Protein 9KX0 (pdb70)

InterPro domains:
  IPR010860 CAMP factor [PF07373] (40-259)

Foldseek 3Di:
DPDQDLVNLLVLLVVLLVVLCVQLLNPDPPVCQLLAQCSVVSVLLNVLSVLLNVQSVCVVVPHDRLADRVCSNLLSVLSVLLSVLSVCCLPQVQFAPPVLSVQLSVLSVVLSCLSNVRPNDNVNSVVSSCSNVVSSVVSSPGDGHDQAAFQDSNLLNHLVSLLSVLVVLLVVACPPPLVVLNVQLVVLSVVSVVLSPDRRNGSNNSVVSSVSNVVSNVVSVVVD

Nearest PDB structures (foldseek):
  5h6i-assembly2_B  TM=8.498E-01  e=9.112E-13  Streptococcus agalactiae
  6jlc-assembly1_A  TM=7.772E-01  e=1.945E-13  Mobiluncus curtisii ATCC 43063
  5y2g-assembly1_A  TM=7.689E-01  e=6.814E-11  Escherichia coli K-12
  5h6i-assembly3_C  TM=8.024E-01  e=1.851E-10  Streptococcus agalactiae
  7uwa-assembly1_i  TM=2.417E-01  e=5.506E+00  Citrus x limon

Radius of gyration: 19.83 Å; Cα contacts (8 Å, |Δi|>4): 289; chains: 1; bounding box: 54×38×39 Å

Organism: Cutibacterium acnes (NCBI:txid1747)

B-factor: mean 72.42, std 22.01, range [41.16, 162.94]

Secondary structure (DSSP, 8-state):
--S--HHHHHHHHHHHHHHHHHSGGGGS-TTTGGGSTTHHHHHHHHHHHHHHHHHHHHHHTTS--SS-GGGHHHHHHHHHHHHHHHHHHHHH-TTB-HHHHHHHHHHHHHHHHHHH-TT--HHHHHHHHHHHHHHHHHHTTSPBPPTTSBP-HHHHHHHHHHHHHHHHHIIIIITTT-HHHHHHHHHHHHHHHHHHH-TT-BHHHHHHHHHHHHHHHHHHHHT-

Structure (mmCIF, N/CA/C/O backbone):
data_9KX0
#
_entry.id   9KX0
#
_cell.length_a   88.325
_cell.length_b   88.325
_cell.length_c   98.557
_cell.angle_alpha   90.00
_cell.angle_beta   90.00
_cell.angle_gamma   90.00
#
_symmetry.space_group_name_H-M   'P 41 2 2'
#
loop_
_entity.id
_entity.type
_entity.pdbx_description
1 polymer 'cAMP factor'
2 water water
#
loop_
_atom_site.group_PDB
_atom_site.id
_atom_site.type_symbol
_atom_site.label_atom_id
_atom_site.label_alt_id
_atom_site.label_comp_id
_atom_site.label_asym_id
_atom_site.label_entity_id
_atom_site.label_seq_id
_atom_site.pdbx_PDB_ins_code
_atom_site.Cartn_x
_atom_site.Cartn_y
_atom_site.Cartn_z
_atom_site.occupancy
_atom_site.B_iso_or_equiv
_atom_site.auth_seq_id
_atom_site.auth_comp_id
_atom_site.auth_asym_id
_atom_site.auth_atom_id
_atom_site.pdbx_PDB_model_num
ATOM 1 N N . HIS A 1 9 ? -48.193 2.857 -0.448 1.00 104.29 39 HIS A N 1
ATOM 2 C CA . HIS A 1 9 ? -48.739 3.827 0.548 1.00 106.52 39 HIS A CA 1
ATOM 3 C C . HIS A 1 9 ? -49.208 5.078 -0.196 1.00 93.79 39 HIS A C 1
ATOM 4 O O . HIS A 1 9 ? -48.994 5.202 -1.400 1.00 85.69 39 HIS A O 1
ATOM 11 N N . ALA A 1 10 ? -49.845 6.003 0.529 1.00 80.00 40 ALA A N 1
ATOM 12 C CA . ALA A 1 10 ? -50.252 7.278 -0.045 1.00 84.20 40 ALA A CA 1
ATOM 13 C C . ALA A 1 10 ? -49.532 8.411 0.683 1.00 74.72 40 ALA A C 1
ATOM 14 O O . ALA A 1 10 ? -48.610 9.018 0.152 1.00 87.45 40 ALA A O 1
ATOM 16 N N . GLN A 1 11 ? -49.946 8.666 1.921 1.00 73.97 41 GLN A N 1
ATOM 17 C CA . GLN A 1 11 ? -49.310 9.675 2.749 1.00 84.74 41 GLN A CA 1
ATOM 18 C C . GLN A 1 11 ? -47.854 9.256 3.011 1.00 82.57 41 GLN A C 1
ATOM 19 O O . GLN A 1 11 ? -47.546 8.058 2.985 1.00 70.05 41 GLN A O 1
ATOM 25 N N . VAL A 1 12 ? -46.971 10.253 3.230 1.00 79.43 42 VAL A N 1
ATOM 26 C CA . VAL A 1 12 ? -45.623 10.034 3.746 1.00 76.75 42 VAL A CA 1
ATOM 27 C C . VAL A 1 12 ? -45.721 9.708 5.244 1.00 72.18 42 VAL A C 1
ATOM 28 O O . VAL A 1 12 ? -46.183 10.541 6.025 1.00 76.74 42 VAL A O 1
ATOM 32 N N . ASP A 1 13 ? -45.334 8.473 5.621 1.00 73.88 43 ASP A N 1
ATOM 33 C CA . ASP A 1 13 ? -45.232 8.040 7.017 1.00 76.92 43 ASP A CA 1
ATOM 34 C C . ASP A 1 13 ? -43.809 8.272 7.544 1.00 70.79 43 ASP A C 1
ATOM 35 O O . ASP A 1 13 ? -42.917 8.726 6.816 1.00 61.00 43 ASP A O 1
ATOM 40 N N . ALA A 1 14 ? -43.624 7.977 8.834 1.00 69.72 44 ALA A N 1
ATOM 41 C CA . ALA A 1 14 ? -42.388 8.277 9.535 1.00 70.02 44 ALA A CA 1
ATOM 42 C C . ALA A 1 14 ? -41.223 7.555 8.866 1.00 62.37 44 ALA A C 1
ATOM 43 O O . ALA A 1 14 ? -40.188 8.161 8.635 1.00 64.63 44 ALA A O 1
ATOM 45 N N . GLU A 1 15 ? -41.434 6.287 8.509 1.00 60.43 45 GLU A N 1
ATOM 46 C CA . GLU A 1 15 ? -40.392 5.449 7.945 1.00 59.14 45 GLU A CA 1
ATOM 47 C C . GLU A 1 15 ? -39.966 5.993 6.587 1.00 68.83 45 GLU A C 1
ATOM 48 O O . GLU A 1 15 ? -38.782 5.922 6.242 1.00 78.04 45 GLU A O 1
ATOM 54 N N . GLN A 1 16 ? -40.919 6.561 5.831 1.00 69.00 46 GLN A N 1
ATOM 55 C CA . GLN A 1 16 ? -40.582 7.139 4.537 1.00 70.71 46 GLN A CA 1
ATOM 56 C C . GLN A 1 16 ? -39.809 8.445 4.758 1.00 58.60 46 GLN A C 1
ATOM 57 O O . GLN A 1 16 ? -38.855 8.746 4.058 1.00 64.61 46 GLN A O 1
ATOM 63 N N . ALA A 1 17 ? -40.256 9.243 5.720 1.00 55.41 47 ALA A N 1
ATOM 64 C CA . ALA A 1 17 ? -39.581 10.480 6.060 1.00 68.11 47 ALA A CA 1
ATOM 65 C C . ALA A 1 17 ? -38.131 10.184 6.447 1.00 71.70 47 ALA A C 1
ATOM 66 O O . ALA A 1 17 ? -37.200 10.772 5.874 1.00 65.35 47 ALA A O 1
ATOM 68 N N . LEU A 1 18 ? -37.975 9.236 7.383 1.00 56.98 48 LEU A N 1
ATOM 69 C CA . LEU A 1 18 ? -36.675 8.771 7.822 1.00 62.71 48 LEU A CA 1
ATOM 70 C C . LEU A 1 18 ? -35.820 8.423 6.620 1.00 64.58 48 LEU A C 1
ATOM 71 O O . LEU A 1 18 ? -34.652 8.830 6.532 1.00 66.51 48 LEU A O 1
ATOM 76 N N . ALA A 1 19 ? -36.424 7.689 5.684 1.00 53.31 49 ALA A N 1
ATOM 77 C CA . ALA A 1 19 ? -35.636 7.149 4.599 1.00 53.76 49 ALA A CA 1
ATOM 78 C C . ALA A 1 19 ? -35.192 8.300 3.715 1.00 49.11 49 ALA A C 1
ATOM 79 O O . ALA A 1 19 ? -34.190 8.206 2.993 1.00 54.54 49 ALA A O 1
ATOM 81 N N . GLN A 1 20 ? -35.982 9.372 3.734 1.00 51.76 50 GLN A N 1
ATOM 82 C CA . GLN A 1 20 ? -35.693 10.523 2.887 1.00 57.70 50 GLN A CA 1
ATOM 83 C C . GLN A 1 20 ? -34.537 11.275 3.545 1.00 54.39 50 GLN A C 1
ATOM 84 O O . GLN A 1 20 ? -33.580 11.691 2.893 1.00 50.94 50 GLN A O 1
ATOM 90 N N . VAL A 1 21 ? -34.657 11.452 4.863 1.00 48.58 51 VAL A N 1
ATOM 91 C CA . VAL A 1 21 ? -33.593 12.049 5.632 1.00 52.93 51 VAL A CA 1
ATOM 92 C C . VAL A 1 21 ? -32.290 11.259 5.435 1.00 52.21 51 VAL A C 1
ATOM 93 O O . VAL A 1 21 ? -31.246 11.842 5.146 1.00 51.38 51 VAL A O 1
ATOM 97 N N . ASN A 1 22 ? -32.326 9.930 5.562 1.00 53.16 52 ASN A N 1
ATOM 98 C CA . ASN A 1 22 ? -31.091 9.165 5.421 1.00 50.55 52 ASN A CA 1
ATOM 99 C C . ASN A 1 22 ? -30.539 9.274 4.005 1.00 48.35 52 ASN A C 1
ATOM 100 O O . ASN A 1 22 ? -29.328 9.346 3.807 1.00 54.35 52 ASN A O 1
ATOM 105 N N . ALA A 1 23 ? -31.412 9.371 2.996 1.00 55.04 53 ALA A N 1
ATOM 106 C CA . ALA A 1 23 ? -30.908 9.526 1.638 1.00 52.20 53 ALA A CA 1
ATOM 107 C C . ALA A 1 23 ? -30.210 10.882 1.489 1.00 48.09 53 ALA A C 1
ATOM 108 O O . ALA A 1 23 ? -29.202 10.996 0.791 1.00 54.11 53 ALA A O 1
ATOM 110 N N . ARG A 1 24 ? -30.714 11.915 2.179 1.00 49.67 54 ARG A N 1
ATOM 111 C CA . ARG A 1 24 ? -30.073 13.224 2.117 1.00 53.02 54 ARG A CA 1
ATOM 112 C C . ARG A 1 24 ? -28.720 13.173 2.825 1.00 47.72 54 ARG A C 1
ATOM 113 O O . ARG A 1 24 ? -27.758 13.764 2.355 1.00 45.05 54 ARG A O 1
ATOM 121 N N . ILE A 1 25 ? -28.649 12.416 3.924 1.00 48.46 55 ILE A N 1
ATOM 122 C CA . ILE A 1 25 ? -27.428 12.340 4.703 1.00 53.52 55 ILE A CA 1
ATOM 123 C C . ILE A 1 25 ? -26.350 11.693 3.845 1.00 52.60 55 ILE A C 1
ATOM 124 O O . ILE A 1 25 ? -25.251 12.225 3.752 1.00 54.47 55 ILE A O 1
ATOM 129 N N . ALA A 1 26 ? -26.695 10.592 3.172 1.00 53.41 56 ALA A N 1
ATOM 130 C CA . ALA A 1 26 ? -25.766 9.929 2.252 1.00 58.14 56 ALA A CA 1
ATOM 131 C C . ALA A 1 26 ? -25.389 10.823 1.082 1.00 54.87 56 ALA A C 1
ATOM 132 O O . ALA A 1 26 ? -24.234 10.820 0.676 1.00 72.04 56 ALA A O 1
ATOM 134 N N . GLU A 1 27 ? -26.345 11.581 0.522 1.00 59.72 57 GLU A N 1
ATOM 135 C CA . GLU A 1 27 ? -25.984 12.517 -0.538 1.00 64.53 57 GLU A CA 1
ATOM 136 C C . GLU A 1 27 ? -24.995 13.550 0.013 1.00 57.22 57 GLU A C 1
ATOM 137 O O . GLU A 1 27 ? -24.035 13.871 -0.657 1.00 58.09 57 GLU A O 1
ATOM 143 N N . LEU A 1 28 ? -25.242 14.111 1.210 1.00 51.79 58 LEU A N 1
ATOM 144 C CA . LEU A 1 28 ? -24.390 15.175 1.725 1.00 53.40 58 LEU A CA 1
ATOM 145 C C . LEU A 1 28 ? -22.982 14.624 1.977 1.00 50.42 58 LEU A C 1
ATOM 146 O O . LEU A 1 28 ? -21.993 15.264 1.617 1.00 49.49 58 LEU A O 1
ATOM 151 N N . HIS A 1 29 ? -22.895 13.405 2.514 1.00 49.65 59 HIS A N 1
ATOM 152 C CA . HIS A 1 29 ? -21.606 12.782 2.796 1.00 51.99 59 HIS A CA 1
ATOM 153 C C . HIS A 1 29 ? -20.731 12.629 1.552 1.00 52.37 59 HIS A C 1
ATOM 154 O O . HIS A 1 29 ? -19.517 12.595 1.676 1.00 69.14 59 HIS A O 1
ATOM 161 N N . LYS A 1 30 ? -21.323 12.514 0.365 1.00 59.80 60 LYS A N 1
ATOM 162 C CA . LYS A 1 30 ? -20.534 12.309 -0.840 1.00 61.34 60 LYS A CA 1
ATOM 163 C C . LYS A 1 30 ? -19.909 13.628 -1.273 1.00 61.45 60 LYS A C 1
ATOM 164 O O . LYS A 1 30 ? -18.925 13.648 -2.006 1.00 61.22 60 LYS A O 1
ATOM 170 N N . MET A 1 31 ? -20.476 14.749 -0.818 1.00 61.19 61 MET A N 1
ATOM 171 C CA . MET A 1 31 ? -19.927 16.035 -1.207 1.00 51.67 61 MET A CA 1
ATOM 172 C C . MET A 1 31 ? -18.557 16.204 -0.556 1.00 55.78 61 MET A C 1
ATOM 173 O O . MET A 1 31 ? -18.369 15.874 0.625 1.00 56.81 61 MET A O 1
ATOM 178 N N . PRO A 1 32 ? -17.568 16.723 -1.312 1.00 59.22 62 PRO A N 1
ATOM 179 C CA . PRO A 1 32 ? -16.245 16.987 -0.748 1.00 48.36 62 PRO A CA 1
ATOM 180 C C . PRO A 1 32 ? -16.353 17.896 0.481 1.00 53.76 62 PRO A C 1
ATOM 181 O O . PRO A 1 32 ? -15.764 17.626 1.533 1.00 55.38 62 PRO A O 1
ATOM 185 N N . GLN A 1 33 ? -17.179 18.945 0.381 1.00 54.78 63 GLN A N 1
ATOM 186 C CA . GLN A 1 33 ? -17.317 19.906 1.472 1.00 51.60 63 GLN A CA 1
ATOM 187 C C . GLN A 1 33 ? -17.683 19.208 2.773 1.00 47.75 63 GLN A C 1
ATOM 188 O O . GLN A 1 33 ? -17.316 19.674 3.838 1.00 56.93 63 GLN A O 1
ATOM 194 N N . ALA A 1 34 ? -18.382 18.082 2.696 1.00 50.18 64 ALA A N 1
ATOM 195 C CA . ALA A 1 34 ? -18.783 17.386 3.908 1.00 51.43 64 ALA A CA 1
ATOM 196 C C . ALA A 1 34 ? -17.617 16.663 4.560 1.00 52.00 64 ALA A C 1
ATOM 197 O O . ALA A 1 34 ? -17.750 16.204 5.684 1.00 53.62 64 ALA A O 1
ATOM 199 N N . GLN A 1 35 ? -16.495 16.503 3.856 1.00 61.72 65 GLN A N 1
ATOM 200 C CA . GLN A 1 35 ? -15.440 15.670 4.408 1.00 58.24 65 GLN A CA 1
ATOM 201 C C . GLN A 1 35 ? -14.247 16.512 4.832 1.00 55.60 65 GLN A C 1
ATOM 202 O O . GLN A 1 35 ? -13.267 15.950 5.306 1.00 65.20 65 GLN A O 1
ATOM 208 N N . VAL A 1 36 ? -14.322 17.846 4.685 1.00 54.97 66 VAL A N 1
ATOM 209 C CA . VAL A 1 36 ? -13.229 18.686 5.138 1.00 53.12 66 VAL A CA 1
ATOM 210 C C . VAL A 1 36 ? -13.390 18.928 6.629 1.00 55.16 66 VAL A C 1
ATOM 211 O O . VAL A 1 36 ? -14.498 18.868 7.153 1.00 51.39 66 VAL A O 1
ATOM 215 N N . PRO A 1 37 ? -12.302 19.198 7.369 1.00 56.59 67 PRO A N 1
ATOM 216 C CA . PRO A 1 37 ? -12.453 19.521 8.792 1.00 56.65 67 PRO A CA 1
ATOM 217 C C . PRO A 1 37 ? -13.255 20.807 8.991 1.00 53.19 67 PRO A C 1
ATOM 218 O O . PRO A 1 37 ? -13.258 21.691 8.132 1.00 53.96 67 PRO A O 1
ATOM 222 N N . ALA A 1 38 ? -13.926 20.915 10.139 1.00 53.29 68 ALA A N 1
ATOM 223 C CA . ALA A 1 38 ? -14.756 22.068 10.457 1.00 55.02 68 ALA A CA 1
ATOM 224 C C . ALA A 1 38 ? -14.034 23.386 10.187 1.00 57.19 68 ALA A C 1
ATOM 225 O O . ALA A 1 38 ? -14.649 24.378 9.755 1.00 48.92 68 ALA A O 1
ATOM 227 N N . SER A 1 39 ? -12.722 23.397 10.436 1.00 51.12 69 SER A N 1
ATOM 228 C CA . SER A 1 39 ? -11.969 24.627 10.291 1.00 50.68 69 SER A CA 1
ATOM 229 C C . SER A 1 39 ? -11.797 24.998 8.829 1.00 47.40 69 SER A C 1
ATOM 230 O O . SER A 1 39 ? -11.380 26.118 8.546 1.00 50.31 69 SER A O 1
ATOM 233 N N . GLU A 1 40 ? -12.073 24.062 7.909 1.00 47.29 70 GLU A N 1
ATOM 234 C CA . GLU A 1 40 ? -11.903 24.346 6.492 1.00 50.87 70 GLU A CA 1
ATOM 235 C C . GLU A 1 40 ? -13.229 24.802 5.895 1.00 52.07 70 GLU A C 1
ATOM 236 O O . GLU A 1 40 ? -13.246 25.478 4.860 1.00 48.66 70 GLU A O 1
ATOM 242 N N . ALA A 1 41 ? -14.323 24.428 6.573 1.00 50.36 71 ALA A N 1
ATOM 243 C CA . ALA A 1 41 ? -15.669 24.657 6.089 1.00 50.76 71 ALA A CA 1
ATOM 244 C C . ALA A 1 41 ? -15.814 26.073 5.557 1.00 51.15 71 ALA A C 1
ATOM 245 O O . ALA A 1 41 ? -16.329 26.257 4.460 1.00 49.71 71 ALA A O 1
ATOM 247 N N . PRO A 1 42 ? -15.356 27.126 6.264 1.00 48.29 72 PRO A N 1
ATOM 248 C CA . PRO A 1 42 ? -15.506 28.478 5.741 1.00 56.47 72 PRO A CA 1
ATOM 249 C C . PRO A 1 42 ? -14.712 28.741 4.475 1.00 53.41 72 PRO A C 1
ATOM 250 O O . PRO A 1 42 ? -14.851 29.809 3.901 1.00 56.44 72 PRO A O 1
ATOM 254 N N . LYS A 1 43 ? -13.879 27.783 4.059 1.00 55.35 73 LYS A N 1
ATOM 255 C CA . LYS A 1 43 ? -13.015 28.009 2.911 1.00 65.87 73 LYS A CA 1
ATOM 256 C C . LYS A 1 43 ? -13.360 27.125 1.709 1.00 61.22 73 LYS A C 1
ATOM 257 O O . LYS A 1 43 ? -12.620 27.137 0.741 1.00 63.10 73 LYS A O 1
ATOM 263 N N . VAL A 1 44 ? -14.467 26.369 1.764 1.00 56.69 74 VAL A N 1
ATOM 264 C CA . VAL A 1 44 ? -14.985 25.647 0.616 1.00 56.61 74 VAL A CA 1
ATOM 265 C C . VAL A 1 44 ? -16.406 26.157 0.356 1.00 60.60 74 VAL A C 1
ATOM 266 O O . VAL A 1 44 ? -17.007 26.721 1.264 1.00 52.91 74 VAL A O 1
ATOM 270 N N . ASN A 1 45 ? -16.921 25.954 -0.871 1.00 57.57 75 ASN A N 1
ATOM 271 C CA . ASN A 1 45 ? -18.219 26.456 -1.310 1.00 60.44 75 ASN A CA 1
ATOM 272 C C . ASN A 1 45 ? -19.374 25.853 -0.520 1.00 52.72 75 ASN A C 1
ATOM 273 O O . ASN A 1 45 ? -19.532 24.645 -0.482 1.00 52.06 75 ASN A O 1
ATOM 278 N N . TYR A 1 46 ? -20.210 26.720 0.063 1.00 52.79 76 TYR A N 1
ATOM 279 C CA . TYR A 1 46 ? -21.364 26.288 0.825 1.00 48.71 76 TYR A CA 1
ATOM 280 C C . TYR A 1 46 ? -20.905 25.334 1.892 1.00 43.81 76 TYR A C 1
ATOM 281 O O . TYR A 1 46 ? -21.665 24.464 2.304 1.00 47.93 76 TYR A O 1
ATOM 290 N N . GLY A 1 47 ? -19.650 25.488 2.313 1.00 49.92 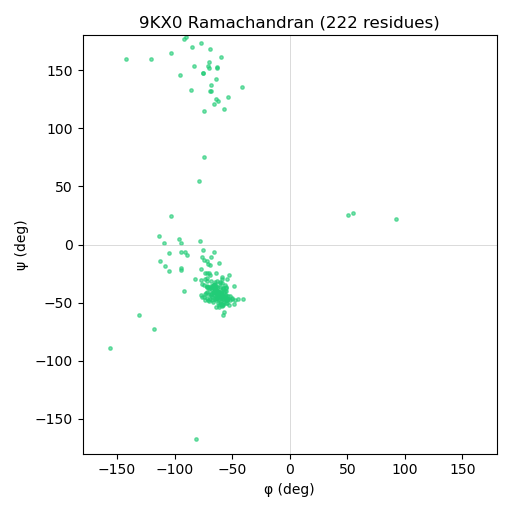77 GLY A N 1
ATOM 291 C CA . GLY A 1 47 ? -19.087 24.571 3.290 1.00 46.61 77 GLY A CA 1
ATOM 292 C C . GLY A 1 47 ? -19.859 24.593 4.606 1.00 44.70 77 GLY A C 1
ATOM 293 O O . GLY A 1 47 ? -20.106 23.555 5.218 1.00 51.97 77 GLY A O 1
ATOM 294 N N . GLU A 1 48 ? -20.190 25.792 5.079 1.00 45.17 78 GLU A N 1
ATOM 295 C CA . GLU A 1 48 ? -20.912 25.896 6.341 1.00 50.86 78 GLU A CA 1
ATOM 296 C C . GLU A 1 48 ? -22.378 25.521 6.134 1.00 49.75 78 GLU A C 1
ATOM 297 O O . GLU A 1 48 ? -22.968 24.894 7.019 1.00 45.72 78 GLU A O 1
ATOM 303 N N . GLU A 1 49 ? -22.939 25.836 4.952 1.00 44.23 79 GLU A N 1
ATOM 304 C CA . GLU A 1 49 ? -24.310 25.415 4.662 1.00 49.84 79 GLU A CA 1
ATOM 305 C C . GLU A 1 49 ? -24.402 23.892 4.724 1.0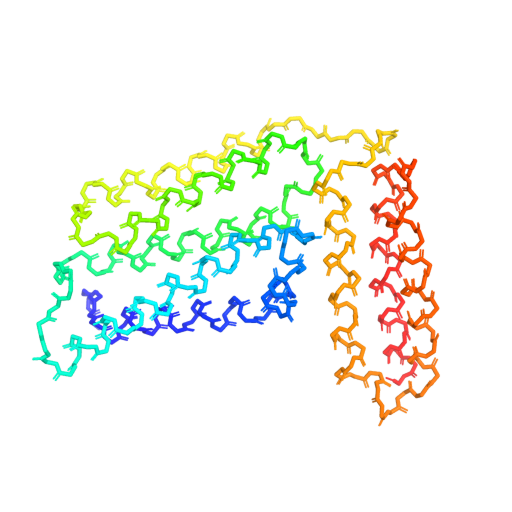0 43.54 79 GLU A C 1
ATOM 306 O O . GLU A 1 49 ? -25.307 23.360 5.350 1.00 50.14 79 GLU A O 1
ATOM 312 N N . ILE A 1 50 ? -23.434 23.212 4.090 1.00 44.38 80 ILE A N 1
ATOM 313 C CA . ILE A 1 50 ? -23.414 21.760 3.983 1.00 47.72 80 ILE A CA 1
ATOM 314 C C . ILE A 1 50 ? -23.252 21.143 5.370 1.00 45.88 80 ILE A C 1
ATOM 315 O O . ILE A 1 50 ? -23.902 20.150 5.654 1.00 52.78 80 ILE A O 1
ATOM 320 N N . ARG A 1 51 ? -22.445 21.738 6.260 1.00 47.96 81 ARG A N 1
ATOM 321 C CA . ARG A 1 51 ? -22.397 21.253 7.644 1.00 50.56 81 ARG A CA 1
ATOM 322 C C . ARG A 1 51 ? -23.725 21.468 8.370 1.00 47.04 81 ARG A C 1
ATOM 323 O O . ARG A 1 51 ? -24.174 20.614 9.141 1.00 50.19 81 ARG A O 1
ATOM 331 N N . LYS A 1 52 ? -24.355 22.621 8.159 1.00 44.65 82 LYS A N 1
ATOM 332 C CA . LYS A 1 52 ? -25.630 22.863 8.813 1.00 46.71 82 LYS A CA 1
ATOM 333 C C . LYS A 1 52 ? -26.700 21.924 8.270 1.00 47.16 82 LYS A C 1
ATOM 334 O O . LYS A 1 52 ? -27.518 21.426 9.045 1.00 49.32 82 LYS A O 1
ATOM 340 N N . LEU A 1 53 ? -26.666 21.620 6.968 1.00 42.91 83 LEU A N 1
ATOM 341 C CA . LEU A 1 53 ? -27.615 20.646 6.453 1.00 46.95 83 LEU A CA 1
ATOM 342 C C . LEU A 1 53 ? -27.434 19.311 7.146 1.00 43.50 83 LEU A C 1
ATOM 343 O O . LEU A 1 53 ? -28.435 18.647 7.447 1.00 50.79 83 LEU A O 1
ATOM 348 N N . LEU A 1 54 ? -26.178 18.886 7.331 1.00 44.85 84 LEU A N 1
ATOM 349 C CA . LEU A 1 54 ? -25.937 17.594 7.967 1.00 44.41 84 LEU A CA 1
ATOM 350 C C . LEU A 1 54 ? -26.469 17.618 9.398 1.00 42.09 84 LEU A C 1
ATOM 351 O O . LEU A 1 54 ? -27.185 16.730 9.812 1.00 48.91 84 LEU A O 1
ATOM 356 N N . ASP A 1 55 ? -26.168 18.675 10.140 1.00 47.01 85 ASP A N 1
ATOM 357 C CA . ASP A 1 55 ? -26.645 18.802 11.505 1.00 52.34 85 ASP A CA 1
ATOM 358 C C . ASP A 1 55 ? -28.163 18.739 11.547 1.00 47.38 85 ASP A C 1
ATOM 359 O O . ASP A 1 55 ? -28.731 18.020 12.361 1.00 49.45 85 ASP A O 1
ATOM 364 N N . THR A 1 56 ? -28.820 19.558 10.727 1.00 46.93 86 THR A N 1
ATOM 365 C CA . THR A 1 56 ? -30.274 19.523 10.638 1.00 43.72 86 THR A CA 1
ATOM 366 C C . THR A 1 56 ? -30.748 18.092 10.323 1.00 49.07 86 THR A C 1
ATOM 367 O O . THR A 1 56 ? -31.667 17.567 10.964 1.00 46.88 86 THR A O 1
ATOM 371 N N . ALA A 1 57 ? -30.111 17.452 9.324 1.00 44.63 87 ALA A N 1
ATOM 372 C CA . ALA A 1 57 ? -30.506 16.119 8.915 1.00 43.20 87 ALA A CA 1
ATOM 373 C C . ALA A 1 57 ? -30.385 15.170 10.104 1.00 52.52 87 ALA A C 1
ATOM 374 O O . ALA A 1 57 ? -31.315 14.414 10.361 1.00 53.17 87 ALA A O 1
ATOM 376 N N . PHE A 1 58 ? -29.281 15.255 10.872 1.00 53.48 88 PHE A N 1
ATOM 377 C CA . PHE A 1 58 ? -29.090 14.353 12.008 1.00 48.49 88 PHE A CA 1
ATOM 378 C C . PHE A 1 58 ? -30.146 14.609 13.065 1.00 45.27 88 PHE A C 1
ATOM 379 O O . PHE A 1 58 ? -30.646 13.680 13.684 1.00 53.51 88 PHE A O 1
ATOM 387 N N . GLU A 1 59 ? -30.433 15.885 13.285 1.00 45.91 89 GLU A N 1
ATOM 388 C CA . GLU A 1 59 ? -31.512 16.274 14.161 1.00 56.31 89 GLU A CA 1
ATOM 389 C C . GLU A 1 59 ? -32.807 15.614 13.689 1.00 63.91 89 GLU A C 1
ATOM 390 O O . GLU A 1 59 ? -33.565 15.060 14.494 1.00 62.54 89 GLU A O 1
ATOM 396 N N . LEU A 1 60 ? -33.100 15.698 12.386 1.00 61.29 90 LEU A N 1
ATOM 397 C CA . LEU A 1 60 ? -34.417 15.238 11.973 1.00 60.42 90 LEU A CA 1
ATOM 398 C C . LEU A 1 60 ? -34.465 13.723 12.069 1.00 54.60 90 LEU A C 1
ATOM 399 O O . LEU A 1 60 ? -35.492 13.158 12.419 1.00 63.88 90 LEU A O 1
ATOM 404 N N . ARG A 1 61 ? -33.350 13.071 11.752 1.00 55.46 91 ARG A N 1
ATOM 405 C CA . ARG A 1 61 ? -33.284 11.627 11.881 1.00 62.04 91 ARG A CA 1
ATOM 406 C C . ARG A 1 61 ? -33.547 11.199 13.326 1.00 56.52 91 ARG A C 1
ATOM 407 O O . ARG A 1 61 ? -34.288 10.271 13.601 1.00 62.73 91 ARG A O 1
ATOM 415 N N . THR A 1 62 ? -32.972 11.898 14.274 1.00 53.82 92 THR A N 1
ATOM 416 C CA . THR A 1 62 ? -33.147 11.502 15.658 1.00 63.96 92 THR A CA 1
ATOM 417 C C . THR A 1 62 ? -34.611 11.638 16.082 1.00 68.10 92 THR A C 1
ATOM 418 O O . THR A 1 62 ? -35.154 10.760 16.757 1.00 62.02 92 THR A O 1
ATOM 422 N N . ALA A 1 63 ? -35.230 12.781 15.763 1.00 69.99 93 ALA A N 1
ATOM 423 C CA . ALA A 1 63 ? -36.624 12.990 16.124 1.00 68.06 93 ALA A CA 1
ATOM 424 C C . ALA A 1 63 ? -37.501 11.922 15.462 1.00 63.66 93 ALA A C 1
ATOM 425 O O . ALA A 1 63 ? -38.391 11.349 16.068 1.00 62.16 93 ALA A O 1
ATOM 427 N N . ILE A 1 64 ? -37.217 11.591 14.216 1.00 64.56 94 ILE A N 1
ATOM 428 C CA . ILE A 1 64 ? -38.115 10.704 13.497 1.00 76.52 94 ILE A CA 1
ATOM 429 C C . ILE A 1 64 ? -38.028 9.287 14.069 1.00 77.98 94 ILE A C 1
ATOM 430 O O . ILE A 1 64 ? -39.056 8.644 14.248 1.00 84.83 94 ILE A O 1
ATOM 435 N N . GLU A 1 65 ? -36.820 8.794 14.361 1.00 78.78 95 GLU A N 1
ATOM 436 C CA . GLU A 1 65 ? -36.698 7.469 14.957 1.00 82.81 95 GLU A CA 1
ATOM 437 C C . GLU A 1 65 ? -37.178 7.498 16.407 1.00 72.30 95 GLU A C 1
ATOM 438 O O . GLU A 1 65 ? -37.674 6.495 16.917 1.00 69.70 95 GLU A O 1
ATOM 444 N N . SER A 1 66 ? -37.127 8.672 17.029 1.00 67.86 96 SER A N 1
ATOM 445 C CA . SER A 1 66 ? -37.746 8.860 18.327 1.00 70.79 96 SER A CA 1
ATOM 446 C C . SER A 1 66 ? -39.251 8.637 18.219 1.00 86.22 96 SER A C 1
ATOM 447 O O . SER A 1 66 ? -39.878 8.075 19.116 1.00 84.11 96 SER A O 1
ATOM 450 N N . ILE A 1 67 ? -39.815 9.074 17.087 1.00 93.85 97 ILE A N 1
ATOM 451 C CA . ILE A 1 67 ? -41.233 8.936 16.816 1.00 84.49 97 ILE A CA 1
ATOM 452 C C . ILE A 1 67 ? -41.562 7.483 16.468 1.00 74.61 97 ILE A C 1
ATOM 453 O O . ILE A 1 67 ? -42.571 6.967 16.922 1.00 76.25 97 ILE A O 1
ATOM 458 N N . ILE A 1 68 ? -40.752 6.849 15.618 1.00 70.18 98 ILE A N 1
ATOM 459 C CA . ILE A 1 68 ? -40.951 5.451 15.259 1.00 76.08 98 ILE A CA 1
ATOM 460 C C . ILE A 1 68 ? -40.919 4.566 16.515 1.00 76.25 98 ILE A C 1
ATOM 461 O O . ILE A 1 68 ? -41.706 3.635 16.620 1.00 89.77 98 ILE A O 1
ATOM 466 N N . ALA A 1 69 ? -40.047 4.886 17.477 1.00 86.47 99 ALA A N 1
ATOM 467 C CA . ALA A 1 69 ? -39.897 4.132 18.716 1.00 90.27 99 ALA A CA 1
ATOM 468 C C . ALA A 1 69 ? -41.028 4.404 19.712 1.00 104.73 99 ALA A C 1
ATOM 469 O O . ALA A 1 69 ? -41.099 3.725 20.733 1.00 97.83 99 ALA A O 1
ATOM 471 N N . GLY A 1 70 ? -41.868 5.420 19.456 1.00 99.73 100 GLY A N 1
ATOM 472 C CA . GLY A 1 70 ? -43.096 5.620 20.210 1.00 88.10 100 GLY A CA 1
ATOM 473 C C . GLY A 1 70 ? -42.951 6.558 21.409 1.00 98.55 100 GLY A C 1
ATOM 474 O O . GLY A 1 70 ? -43.789 6.530 22.305 1.00 102.87 100 GLY A O 1
ATOM 475 N N . LYS A 1 71 ? -41.926 7.420 21.407 1.00 113.89 101 LYS A N 1
ATOM 476 C CA . LYS A 1 71 ? -41.785 8.462 22.420 1.00 111.23 101 LYS A CA 1
ATOM 477 C C . LYS A 1 71 ? -42.673 9.657 22.071 1.00 107.63 101 LYS A C 1
ATOM 478 O O . LYS A 1 71 ? -43.538 9.579 21.200 1.00 104.26 101 LYS A O 1
ATOM 484 N N . VAL A 1 72 ? -42.448 10.777 22.761 1.00 115.82 102 VAL A N 1
ATOM 485 C CA . VAL A 1 72 ? -43.154 12.008 22.452 1.00 123.45 102 VAL A CA 1
ATOM 486 C C . VAL A 1 72 ? -42.380 12.713 21.348 1.00 118.81 102 VAL A C 1
ATOM 487 O O . VAL A 1 72 ? -41.158 12.821 21.427 1.00 98.95 102 VAL A O 1
ATOM 491 N N . PRO A 1 73 ? -43.066 13.186 20.284 1.00 129.01 103 PRO A N 1
ATOM 492 C CA . PRO A 1 73 ? -42.398 13.913 19.208 1.00 116.24 103 PRO A CA 1
ATOM 493 C C . PRO A 1 73 ? -41.905 15.273 19.689 1.00 101.53 103 PRO A C 1
ATOM 494 O O . PRO A 1 73 ? -42.658 16.030 20.300 1.00 96.37 103 PRO A O 1
ATOM 498 N N . PRO A 1 74 ? -40.641 15.643 19.400 1.00 98.04 104 PRO A N 1
ATOM 499 C CA . PRO A 1 74 ? -40.150 16.983 19.718 1.00 92.84 104 PRO A CA 1
ATOM 500 C C . PRO A 1 74 ? -40.828 18.046 18.854 1.00 87.12 104 PRO A C 1
ATOM 501 O O . PRO A 1 74 ? -40.667 19.230 19.132 1.00 94.31 104 PRO A O 1
ATOM 505 N N . VAL A 1 75 ? -41.578 17.620 17.821 1.00 83.29 105 VAL A N 1
ATOM 506 C CA . VAL A 1 75 ? -42.293 18.531 16.925 1.00 87.56 105 VAL A CA 1
ATOM 507 C C . VAL A 1 75 ? -43.641 17.912 16.556 1.00 81.03 105 VAL A C 1
ATOM 508 O O . VAL A 1 75 ? -43.764 16.684 16.607 1.00 77.40 105 VAL A O 1
ATOM 512 N N . ASP A 1 76 ? -44.602 18.737 16.102 1.00 82.16 106 ASP A N 1
ATOM 513 C CA . ASP A 1 76 ? -45.900 18.246 15.633 1.00 85.77 106 ASP A CA 1
ATOM 514 C C . ASP A 1 76 ? -45.667 17.177 14.564 1.00 80.11 106 ASP A C 1
ATOM 515 O O . ASP A 1 76 ? -44.938 17.434 13.611 1.00 75.96 106 ASP A O 1
ATOM 520 N N . LEU A 1 77 ? -46.270 15.986 14.738 1.00 81.95 107 LEU A N 1
ATOM 521 C CA . LEU A 1 77 ? -46.033 14.863 13.836 1.00 84.64 107 LEU A CA 1
ATOM 522 C C . LEU A 1 77 ? -46.514 15.202 12.430 1.00 75.96 107 LEU A C 1
ATOM 523 O O . LEU A 1 77 ? -45.944 14.726 11.458 1.00 74.89 107 LEU A O 1
ATOM 528 N N . SER A 1 78 ? -47.563 16.025 12.333 1.00 70.43 108 SER A N 1
ATOM 529 C CA . SER A 1 78 ? -48.138 16.329 11.037 1.00 65.81 108 SER A CA 1
ATOM 530 C C . SER A 1 78 ? -47.208 17.228 10.211 1.00 69.39 108 SER A C 1
ATOM 531 O O . SER A 1 78 ? -47.388 17.333 8.999 1.00 59.58 108 SER A O 1
ATOM 534 N N . THR A 1 79 ? -46.221 17.876 10.851 1.00 60.11 109 THR A N 1
ATOM 535 C CA . THR A 1 79 ? -45.293 18.750 10.139 1.00 61.56 109 THR A CA 1
ATOM 536 C C . THR A 1 79 ? -44.060 17.985 9.657 1.00 58.21 109 THR A C 1
ATOM 537 O O . THR A 1 79 ? -43.243 18.538 8.920 1.00 61.69 109 THR A O 1
ATOM 541 N N . ILE A 1 80 ? -43.924 16.713 10.041 1.00 56.81 110 ILE A N 1
ATOM 542 C CA . ILE A 1 80 ? -42.686 15.994 9.769 1.00 57.44 110 ILE A CA 1
ATOM 543 C C . ILE A 1 80 ? -42.408 15.948 8.264 1.00 60.22 110 ILE A C 1
ATOM 544 O O . ILE A 1 80 ? -41.303 16.252 7.838 1.00 59.40 110 ILE A O 1
ATOM 549 N N . PRO A 1 81 ? -43.356 15.521 7.402 1.00 60.58 111 PRO A N 1
ATOM 550 C CA . PRO A 1 81 ? -43.091 15.481 5.974 1.00 62.57 111 PRO A CA 1
ATOM 551 C C . PRO A 1 81 ? -42.714 16.839 5.397 1.00 48.85 111 PRO A C 1
ATOM 552 O O . PRO A 1 81 ? -41.920 16.909 4.471 1.00 51.67 111 PRO A O 1
ATOM 556 N N . ALA A 1 82 ? -43.271 17.914 5.936 1.00 43.55 112 ALA A N 1
ATOM 557 C CA . ALA A 1 82 ? -42.910 19.228 5.446 1.00 46.45 112 ALA A CA 1
ATOM 558 C C . ALA A 1 82 ? -41.490 19.612 5.888 1.00 53.76 112 ALA A C 1
ATOM 559 O O . ALA A 1 82 ? -40.792 20.326 5.158 1.00 49.27 112 ALA A O 1
ATOM 561 N N . ARG A 1 83 ? -41.039 19.094 7.044 1.00 48.90 113 ARG A N 1
ATOM 562 C CA . ARG A 1 83 ? -39.718 19.427 7.564 1.00 53.00 113 ARG A CA 1
ATOM 563 C C . ARG A 1 83 ? -38.670 18.766 6.687 1.00 53.45 113 ARG A C 1
ATOM 564 O O . ARG A 1 83 ? -37.710 19.390 6.217 1.00 47.59 113 ARG A O 1
ATOM 572 N N . VAL A 1 84 ? -38.911 17.484 6.440 1.00 47.90 114 VAL A N 1
ATOM 573 C CA . VAL A 1 84 ? -38.015 16.724 5.603 1.00 46.92 114 VAL A CA 1
ATOM 574 C C . VAL A 1 84 ? -37.943 17.341 4.212 1.00 49.94 114 VAL A C 1
ATOM 575 O O . VAL A 1 84 ? -36.872 17.407 3.597 1.00 59.21 114 VAL A O 1
ATOM 579 N N . ASP A 1 85 ? -39.100 17.787 3.721 1.00 51.83 115 ASP A N 1
ATOM 580 C CA . ASP A 1 85 ? -39.221 18.278 2.358 1.00 54.20 115 ASP A CA 1
ATOM 581 C C . ASP A 1 85 ? -38.431 19.571 2.263 1.00 46.53 115 ASP A C 1
ATOM 582 O O . ASP A 1 85 ? -37.766 19.814 1.259 1.00 45.95 115 ASP A O 1
ATOM 587 N N . LEU A 1 86 ? -38.511 20.390 3.321 1.00 44.34 116 LEU A N 1
ATOM 588 C CA . LEU A 1 86 ? -37.744 21.627 3.367 1.00 45.42 116 LEU A CA 1
ATOM 589 C C . LEU A 1 86 ? -36.244 21.325 3.429 1.00 45.98 116 LEU A C 1
ATOM 590 O O . LEU A 1 86 ? -35.461 22.018 2.794 1.00 43.89 116 LEU A O 1
ATOM 595 N N . LEU A 1 87 ? -35.852 20.248 4.114 1.00 46.64 117 LEU A N 1
ATOM 596 C CA . LEU A 1 87 ? -34.469 19.790 4.091 1.00 47.86 117 LEU A CA 1
ATOM 597 C C . LEU A 1 87 ? -34.089 19.422 2.666 1.00 54.41 117 LEU A C 1
ATOM 598 O O . LEU A 1 87 ? -33.063 19.895 2.132 1.00 57.05 117 LEU A O 1
ATOM 603 N N . THR A 1 88 ? -34.916 18.542 2.078 1.00 51.40 118 THR A N 1
ATOM 604 C CA . THR A 1 88 ? -34.634 18.001 0.754 1.00 44.62 118 THR A CA 1
ATOM 605 C C . THR A 1 88 ? -34.473 19.124 -0.266 1.00 48.03 118 THR A C 1
ATOM 606 O O . THR A 1 88 ? -33.544 19.152 -1.086 1.00 44.52 118 THR A O 1
ATOM 610 N N . THR A 1 89 ? -35.369 20.094 -0.170 1.00 48.49 119 THR A N 1
ATOM 611 C CA . THR A 1 89 ? -35.297 21.278 -1.005 1.00 48.36 119 THR A CA 1
ATOM 612 C C . THR A 1 89 ? -33.982 22.035 -0.785 1.00 50.14 119 THR A C 1
ATOM 613 O O . THR A 1 89 ? -33.374 22.526 -1.732 1.00 52.02 119 THR A O 1
ATOM 617 N N . SER A 1 90 ? -33.547 22.165 0.470 1.00 51.52 120 SER A N 1
ATOM 618 C CA . SER A 1 90 ? -32.327 22.897 0.798 1.00 48.41 120 SER A CA 1
ATOM 619 C C . SER A 1 90 ? -31.095 22.159 0.284 1.00 45.17 120 SER A C 1
ATOM 620 O O . SER A 1 90 ? -30.242 22.745 -0.377 1.00 47.29 120 SER A O 1
ATOM 623 N N . VAL A 1 91 ? -31.072 20.846 0.455 1.00 45.83 121 VAL A N 1
ATOM 624 C CA . VAL A 1 91 ? -29.986 20.040 -0.105 1.00 43.97 121 VAL A CA 1
ATOM 625 C C . VAL A 1 91 ? -29.880 20.183 -1.619 1.00 48.66 121 VAL A C 1
ATOM 626 O O . VAL A 1 91 ? -28.787 20.431 -2.116 1.00 56.80 121 VAL A O 1
ATOM 630 N N . LYS A 1 92 ? -30.999 20.005 -2.342 1.00 50.98 122 LYS A N 1
ATOM 631 C CA . LYS A 1 92 ? -31.036 20.064 -3.800 1.00 50.31 122 LYS A CA 1
ATOM 632 C C . LYS A 1 92 ? -30.731 21.472 -4.302 1.00 46.79 122 LYS A C 1
ATOM 633 O O . LYS A 1 92 ? -30.001 21.651 -5.278 1.00 55.32 122 LYS A O 1
ATOM 639 N N . THR A 1 93 ? -31.258 22.501 -3.635 1.00 45.49 123 THR A N 1
ATOM 640 C CA . THR A 1 93 ? -30.874 23.853 -4.024 1.00 48.25 123 THR A CA 1
ATOM 641 C C . THR A 1 93 ? -29.367 24.098 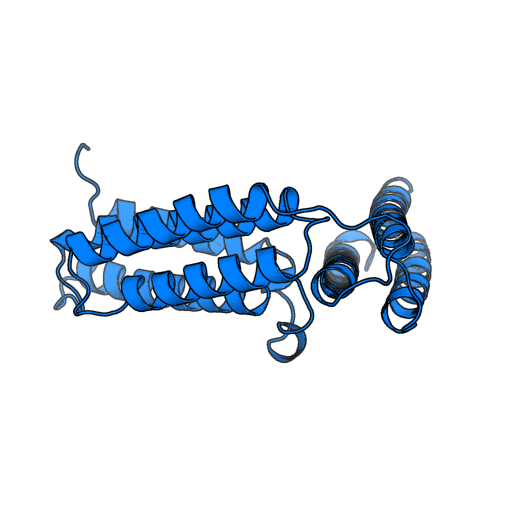-3.806 1.00 51.43 123 THR A C 1
ATOM 642 O O . THR A 1 93 ? -28.738 24.710 -4.660 1.00 55.44 123 THR A O 1
ATOM 646 N N . ILE A 1 94 ? -28.765 23.629 -2.694 1.00 52.13 124 ILE A N 1
ATOM 647 C CA . ILE A 1 94 ? -27.323 23.764 -2.522 1.00 54.84 124 ILE A CA 1
ATOM 648 C C . ILE A 1 94 ? -26.611 23.010 -3.642 1.00 54.03 124 ILE A C 1
ATOM 649 O O . ILE A 1 94 ? -25.656 23.517 -4.208 1.00 54.99 124 ILE A O 1
ATOM 654 N N . GLN A 1 95 ? -27.073 21.806 -3.972 1.00 53.77 125 GLN A N 1
ATOM 655 C CA . GLN A 1 95 ? -26.430 21.042 -5.034 1.00 60.24 125 GLN A CA 1
ATOM 656 C C . GLN A 1 95 ? -26.510 21.774 -6.368 1.00 67.97 125 GLN A C 1
ATOM 657 O O . GLN A 1 95 ? -25.509 21.822 -7.083 1.00 70.18 125 GLN A O 1
ATOM 663 N N . GLN A 1 96 ? -27.690 22.338 -6.678 1.00 60.19 126 GLN A N 1
ATOM 664 C CA . GLN A 1 96 ? -27.874 23.096 -7.904 1.00 61.43 126 GLN A CA 1
ATOM 665 C C . GLN A 1 96 ? -26.899 24.259 -7.944 1.00 60.16 126 GLN A C 1
ATOM 666 O O . GLN A 1 96 ? -26.249 24.449 -8.960 1.00 61.61 126 GLN A O 1
ATOM 672 N N . ALA A 1 97 ? -26.871 25.068 -6.873 1.00 60.34 127 ALA A N 1
ATOM 673 C CA . ALA A 1 97 ? -26.056 26.275 -6.845 1.00 59.80 127 ALA A CA 1
ATOM 674 C C . ALA A 1 97 ? -24.585 25.924 -7.075 1.00 60.71 127 ALA A C 1
ATOM 675 O O . ALA A 1 97 ? -23.843 26.674 -7.711 1.00 63.09 127 ALA A O 1
ATOM 677 N N . ASN A 1 98 ? -24.182 24.785 -6.507 1.00 64.62 128 ASN A N 1
ATOM 678 C CA . ASN A 1 98 ? -22.843 24.240 -6.629 1.00 76.96 128 ASN A CA 1
ATOM 67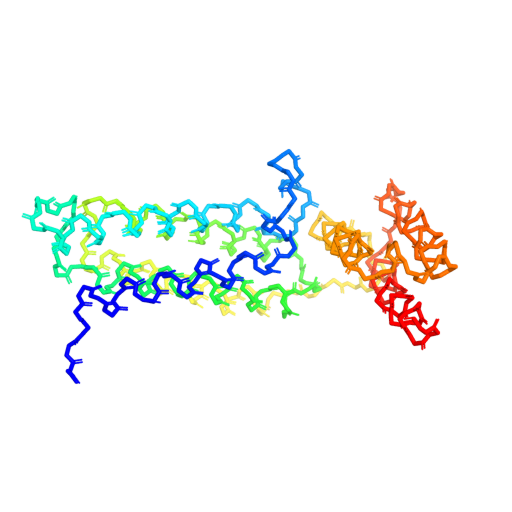9 C C . ASN A 1 98 ? -22.425 24.064 -8.083 1.00 74.61 128 ASN A C 1
ATOM 680 O O . ASN A 1 98 ? -21.253 24.221 -8.400 1.00 74.86 128 ASN A O 1
ATOM 685 N N . HIS A 1 99 ? -23.385 23.666 -8.928 1.00 72.88 129 HIS A N 1
ATOM 686 C CA . HIS A 1 99 ? -23.128 23.360 -10.322 1.00 73.16 129 HIS A CA 1
ATOM 687 C C . HIS A 1 99 ? -23.340 24.583 -11.201 1.00 71.14 129 HIS A C 1
ATOM 688 O O . HIS A 1 99 ? -22.549 24.806 -12.110 1.00 89.83 129 HIS A O 1
ATOM 695 N N . ASN A 1 100 ? -24.381 25.381 -10.919 1.00 66.05 130 ASN A N 1
ATOM 696 C CA . ASN A 1 100 ? -24.926 26.295 -11.909 1.00 66.23 130 ASN A CA 1
ATOM 697 C C . ASN A 1 100 ? -24.537 27.746 -11.647 1.00 67.16 130 ASN A C 1
ATOM 698 O O . ASN A 1 100 ? -24.539 28.541 -12.590 1.00 68.03 130 ASN A O 1
ATOM 703 N N . LEU A 1 101 ? -24.187 28.081 -10.395 1.00 59.76 131 LEU A N 1
ATOM 704 C CA . LEU A 1 101 ? -23.981 29.468 -9.995 1.00 62.43 131 LEU A CA 1
ATOM 705 C C . LEU A 1 101 ? -22.490 29.798 -9.884 1.00 63.92 131 LEU A C 1
ATOM 706 O O . LEU A 1 101 ? -22.111 30.738 -9.188 1.00 71.86 131 LEU A O 1
ATOM 711 N N . VAL A 1 102 ? -21.663 29.046 -10.603 1.00 65.16 132 VAL A N 1
ATOM 712 C CA . VAL A 1 102 ? -20.215 29.130 -10.516 1.00 75.98 132 VAL A CA 1
ATOM 713 C C . VAL A 1 102 ? -19.722 30.554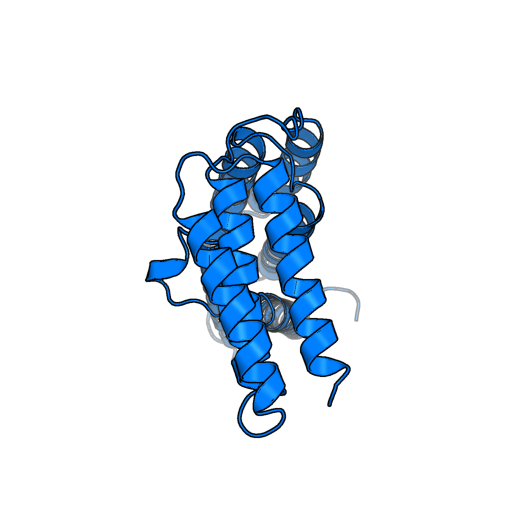 -10.752 1.00 74.61 132 VAL A C 1
ATOM 714 O O . VAL A 1 102 ? -18.890 31.059 -10.003 1.00 78.65 132 VAL A O 1
ATOM 718 N N . ASN A 1 103 ? -20.225 31.204 -11.793 1.00 82.73 133 ASN A N 1
ATOM 719 C CA . ASN A 1 103 ? -19.597 32.435 -12.241 1.00 104.48 133 ASN A CA 1
ATOM 720 C C . ASN A 1 103 ? -20.270 33.656 -11.614 1.00 98.35 133 ASN A C 1
ATOM 721 O O . ASN A 1 103 ? -19.861 34.774 -11.904 1.00 110.80 133 ASN A O 1
ATOM 726 N N . LYS A 1 104 ? -21.286 33.462 -10.760 1.00 81.95 134 LYS A N 1
ATOM 727 C CA . LYS A 1 104 ? -22.084 34.587 -10.287 1.00 67.62 134 LYS A CA 1
ATOM 728 C C . LYS A 1 104 ? -21.2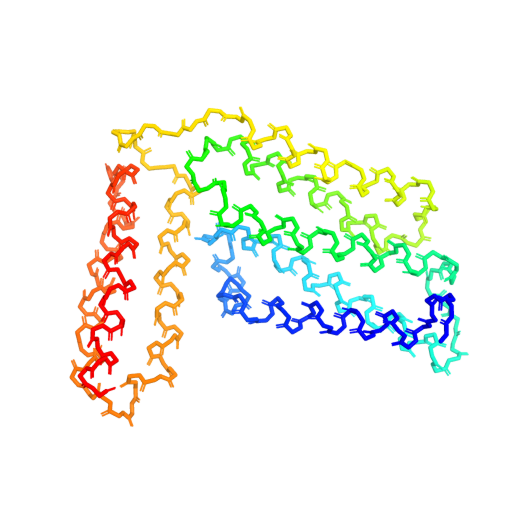63 35.457 -9.345 1.00 61.88 134 LYS A C 1
ATOM 729 O O . LYS A 1 104 ? -20.394 34.951 -8.643 1.00 74.52 134 LYS A O 1
ATOM 735 N N . VAL A 1 105 ? -21.600 36.753 -9.290 1.00 65.29 135 VAL A N 1
ATOM 736 C CA . VAL A 1 105 ? -21.071 37.650 -8.274 1.00 64.57 135 VAL A CA 1
ATOM 737 C C . VAL A 1 105 ? -21.452 37.158 -6.875 1.00 69.33 135 VAL A C 1
ATOM 738 O O . VAL A 1 105 ? -22.408 36.406 -6.683 1.00 75.77 135 VAL A O 1
ATOM 742 N N . GLU A 1 106 ? -20.701 37.664 -5.897 1.00 67.97 136 GLU A N 1
ATOM 743 C CA . GLU A 1 106 ? -20.660 37.131 -4.552 1.00 74.61 136 GLU A CA 1
ATOM 744 C C . GLU A 1 106 ? -22.051 37.207 -3.925 1.00 81.47 136 GLU A C 1
ATOM 745 O O . GLU A 1 106 ? -22.424 36.347 -3.122 1.00 77.02 136 GLU A O 1
ATOM 751 N N . ALA A 1 107 ? -22.811 38.245 -4.293 1.00 76.72 137 ALA A N 1
ATOM 752 C CA . ALA A 1 107 ? -24.095 38.519 -3.664 1.00 76.44 137 ALA A CA 1
ATOM 753 C C . ALA A 1 107 ? -25.055 37.349 -3.872 1.00 73.36 137 ALA A C 1
ATOM 754 O O . ALA A 1 107 ? -25.884 37.080 -3.000 1.00 62.25 137 ALA A O 1
ATOM 756 N N . ALA A 1 108 ? -24.930 36.661 -5.016 1.00 59.11 138 ALA A N 1
ATOM 757 C CA . ALA A 1 108 ? -25.769 35.512 -5.308 1.00 61.40 138 ALA A CA 1
ATOM 758 C C . ALA A 1 108 ? -25.635 34.467 -4.206 1.00 57.94 138 ALA A C 1
ATOM 759 O O . ALA A 1 108 ? -26.627 34.110 -3.589 1.00 59.21 138 ALA A O 1
ATOM 761 N N . HIS A 1 109 ? -24.407 34.000 -3.965 1.00 60.10 139 HIS A N 1
ATOM 762 C CA . HIS A 1 109 ? -24.118 32.940 -3.004 1.00 65.08 139 HIS A CA 1
ATOM 763 C C . HIS A 1 109 ? -24.410 33.381 -1.568 1.00 61.97 139 HIS A C 1
ATOM 764 O O . HIS A 1 109 ? -24.848 32.571 -0.751 1.00 58.01 139 HIS A O 1
ATOM 771 N N . VAL A 1 110 ? -24.178 34.663 -1.260 1.00 60.27 140 VAL A N 1
ATOM 772 C CA . VAL A 1 110 ? -24.444 35.180 0.078 1.00 62.68 140 VAL A CA 1
ATOM 773 C C . VAL A 1 110 ? -25.948 35.139 0.344 1.00 60.60 140 VAL A C 1
ATOM 774 O O . VAL A 1 110 ? -26.373 34.845 1.464 1.00 62.30 140 VAL A O 1
ATOM 778 N N . GLU A 1 111 ? -26.747 35.488 -0.677 1.00 58.95 141 GLU A N 1
ATOM 779 C CA . GLU A 1 111 ? -28.180 35.668 -0.494 1.00 60.15 141 GLU A CA 1
ATOM 780 C C . GLU A 1 111 ? -28.820 34.290 -0.422 1.00 62.24 141 GLU A C 1
ATOM 781 O O . GLU A 1 111 ? -29.611 34.024 0.472 1.00 70.14 141 GLU A O 1
ATOM 787 N N . LEU A 1 112 ? -28.384 33.396 -1.314 1.00 58.96 142 LEU A N 1
ATOM 788 C CA . LEU A 1 112 ? -28.836 32.018 -1.289 1.00 56.58 142 LEU A CA 1
ATOM 789 C C . LEU A 1 112 ? -28.508 31.376 0.045 1.00 56.67 142 LEU A C 1
ATOM 790 O O . LEU A 1 112 ? -29.404 30.824 0.678 1.00 57.88 142 LEU A O 1
ATOM 795 N N . GLY A 1 113 ? -27.228 31.462 0.450 1.00 61.08 143 GLY A N 1
ATOM 796 C CA . GLY A 1 113 ? -26.766 30.877 1.705 1.00 53.49 143 GLY A CA 1
ATOM 797 C C . GLY A 1 113 ? -27.602 31.339 2.901 1.00 50.15 143 GLY A C 1
ATOM 798 O O . GLY A 1 113 ? -27.976 30.546 3.755 1.00 55.77 143 GLY A O 1
ATOM 799 N N . PHE A 1 114 ? -27.903 32.632 2.973 1.00 53.95 144 PHE A N 1
ATOM 800 C CA . PHE A 1 114 ? -28.695 33.145 4.082 1.00 58.76 144 PHE A CA 1
ATOM 801 C C . PHE A 1 114 ? -30.117 32.569 4.060 1.00 61.10 144 PHE A C 1
ATOM 802 O O . PHE A 1 114 ? -30.694 32.259 5.100 1.00 64.29 144 PHE A O 1
ATOM 810 N N . SER A 1 115 ? -30.685 32.422 2.859 1.00 53.26 145 SER A N 1
ATOM 811 C CA . SER A 1 115 ? -32.000 31.832 2.718 1.00 51.88 145 SER A CA 1
ATOM 812 C C . SER A 1 115 ? -31.972 30.372 3.177 1.00 47.95 145 SER A C 1
ATOM 813 O O . SER A 1 115 ? -32.848 29.955 3.931 1.00 46.37 145 SER A O 1
ATOM 816 N N . ILE A 1 116 ? -30.936 29.616 2.778 1.00 44.17 146 ILE A N 1
ATOM 817 C CA . ILE A 1 116 ? -30.822 28.224 3.213 1.00 54.09 146 ILE A CA 1
ATOM 818 C C . ILE A 1 116 ? -30.740 28.171 4.726 1.00 51.86 146 ILE A C 1
ATOM 819 O O . ILE A 1 116 ? -31.373 27.343 5.367 1.00 62.41 146 ILE A O 1
ATOM 824 N N . THR A 1 117 ? -29.963 29.093 5.277 1.00 58.97 147 THR A N 1
ATOM 825 C CA . THR A 1 117 ? -29.737 29.167 6.708 1.00 62.26 147 THR A CA 1
ATOM 826 C C . THR A 1 117 ? -31.049 29.447 7.435 1.00 53.22 147 THR A C 1
ATOM 827 O O . THR A 1 117 ? -31.327 28.838 8.460 1.00 51.50 147 THR A O 1
ATOM 831 N N . ARG A 1 118 ? -31.870 30.377 6.951 1.00 52.02 148 ARG A N 1
ATOM 832 C CA . ARG A 1 118 ? -33.122 30.600 7.661 1.00 53.58 148 ARG A CA 1
ATOM 833 C C . ARG A 1 118 ? -33.974 29.325 7.641 1.00 57.95 148 ARG A C 1
ATOM 834 O O . ARG A 1 118 ? -34.568 28.944 8.652 1.00 56.33 148 ARG A O 1
ATOM 842 N N . ALA A 1 119 ? -33.974 28.627 6.496 1.00 53.29 149 ALA A N 1
ATOM 843 C CA . ALA A 1 119 ? -34.854 27.485 6.262 1.00 52.71 149 ALA A CA 1
ATOM 844 C C . ALA A 1 119 ? -34.503 26.329 7.201 1.00 49.79 149 ALA A C 1
ATOM 845 O O . ALA A 1 119 ? -35.362 25.562 7.647 1.00 47.64 149 ALA A O 1
ATOM 847 N N . LEU A 1 120 ? -33.207 26.146 7.446 1.00 55.15 150 LEU A N 1
ATOM 848 C CA . LEU A 1 120 ? -32.759 25.057 8.296 1.00 51.13 150 LEU A CA 1
ATOM 849 C C . LEU A 1 120 ? -33.146 25.317 9.738 1.00 45.76 150 LEU A C 1
ATOM 850 O O . LEU A 1 120 ? -33.574 24.399 10.425 1.00 53.78 150 LEU A O 1
ATOM 855 N N . ILE A 1 121 ? -33.063 26.562 10.197 1.00 51.15 151 ILE A N 1
ATOM 856 C CA . ILE A 1 121 ? -33.599 26.832 11.527 1.00 59.96 151 ILE A CA 1
ATOM 857 C C . ILE A 1 121 ? -35.088 26.490 11.566 1.00 58.23 151 ILE A C 1
ATOM 858 O O . ILE A 1 121 ? -35.508 25.790 12.478 1.00 61.29 151 ILE A O 1
ATOM 863 N N . ARG A 1 122 ? -35.879 26.960 10.582 1.00 57.01 152 ARG A N 1
ATOM 864 C CA . ARG A 1 122 ? -37.302 26.646 10.539 1.00 55.31 152 ARG A CA 1
ATOM 865 C C . ARG A 1 122 ? -37.515 25.129 10.536 1.00 49.73 152 ARG A C 1
ATOM 866 O O . ARG A 1 122 ? -38.358 24.621 11.258 1.00 49.64 152 ARG A O 1
ATOM 874 N N . THR A 1 123 ? -36.670 24.402 9.807 1.00 48.68 153 THR A N 1
ATOM 875 C CA . THR A 1 123 ? -36.818 22.964 9.640 1.00 51.80 153 THR A CA 1
ATOM 876 C C . THR A 1 123 ? -36.853 22.217 10.966 1.00 57.52 153 THR A C 1
ATOM 877 O O . THR A 1 123 ? -37.559 21.211 11.069 1.00 58.75 153 THR A O 1
ATOM 881 N N . ILE A 1 124 ? -36.093 22.685 11.963 1.00 65.54 154 ILE A N 1
ATOM 882 C CA . ILE A 1 124 ? -35.962 21.947 13.212 1.00 64.09 154 ILE A CA 1
ATOM 883 C C . ILE A 1 124 ? -36.713 22.658 14.333 1.00 51.30 154 ILE A C 1
ATOM 884 O O . ILE A 1 124 ? -37.000 22.026 15.335 1.00 61.86 154 ILE A O 1
ATOM 889 N N . ASN A 1 125 ? -37.022 23.945 14.148 1.00 56.49 155 ASN A N 1
ATOM 890 C CA . ASN A 1 125 ? -37.696 24.735 15.164 1.00 58.22 155 ASN A CA 1
ATOM 891 C C . ASN A 1 125 ? -39.009 24.050 15.520 1.00 62.47 155 ASN A C 1
ATOM 892 O O . ASN A 1 125 ? -39.901 23.964 14.685 1.00 73.67 155 ASN A O 1
ATOM 897 N N . PRO A 1 126 ? -39.176 23.591 16.777 1.00 71.46 156 PRO A N 1
ATOM 898 C CA . PRO A 1 126 ? -40.397 22.900 17.186 1.00 70.88 156 PRO A CA 1
ATOM 899 C C . PRO A 1 126 ? -41.650 23.761 17.059 1.00 64.53 156 PRO A C 1
ATOM 900 O O . PRO A 1 126 ? -42.753 23.243 17.087 1.00 73.85 156 PRO A O 1
ATOM 904 N N . THR A 1 127 ? -41.468 25.074 16.922 1.00 65.67 157 THR A N 1
ATOM 905 C CA . THR A 1 127 ? -42.583 26.003 16.827 1.00 67.82 157 THR A CA 1
ATOM 906 C C . THR A 1 127 ? -42.943 26.302 15.363 1.00 66.91 157 THR A C 1
ATOM 907 O O . THR A 1 127 ? -43.907 27.008 15.098 1.00 65.93 157 THR A O 1
ATOM 911 N N . SER A 1 128 ? -42.153 25.821 14.400 1.00 68.39 158 SER A N 1
ATOM 912 C CA . SER A 1 128 ? -42.447 26.093 12.997 1.00 68.04 158 SER A CA 1
ATOM 913 C C . SER A 1 128 ? -43.799 25.472 12.631 1.00 60.68 158 SER A C 1
ATOM 914 O O . SER A 1 128 ? -44.014 24.275 12.802 1.00 57.45 158 SER A O 1
ATOM 917 N N . THR A 1 129 ? -44.713 26.300 12.132 1.00 65.79 159 THR A N 1
ATOM 918 C CA . THR A 1 129 ? -45.999 25.823 11.638 1.00 64.95 159 THR A CA 1
ATOM 919 C C . THR A 1 129 ? -45.879 25.372 10.180 1.00 62.58 159 THR A C 1
ATOM 920 O O . THR A 1 129 ? -44.875 25.627 9.516 1.00 61.79 159 THR A O 1
ATOM 924 N N . ALA A 1 130 ? -46.931 24.725 9.682 1.00 61.58 160 ALA A N 1
ATOM 925 C CA . ALA A 1 130 ? -46.989 24.296 8.294 1.00 56.49 160 ALA A CA 1
ATOM 926 C C . ALA A 1 130 ? -46.820 25.501 7.368 1.00 54.65 160 ALA A C 1
ATOM 927 O O . ALA A 1 130 ? -46.019 25.475 6.439 1.00 51.74 160 ALA A O 1
ATOM 929 N N . ALA A 1 131 ? -47.546 26.579 7.652 1.00 49.29 161 ALA A N 1
ATOM 930 C CA . ALA A 1 131 ? -47.438 27.793 6.861 1.00 55.39 161 ALA A CA 1
ATOM 931 C C . ALA A 1 131 ? -46.005 28.325 6.836 1.00 53.80 161 ALA A C 1
ATOM 932 O O . ALA A 1 131 ? -45.511 28.775 5.795 1.00 56.07 161 ALA A O 1
ATOM 934 N N . GLN A 1 132 ? -45.383 28.379 8.012 1.00 58.53 162 GLN A N 1
ATOM 935 C CA . GLN A 1 132 ? -44.019 28.871 8.127 1.00 51.55 162 GLN A CA 1
ATOM 936 C C . GLN A 1 132 ? -43.077 27.973 7.345 1.00 47.52 162 GLN A C 1
ATOM 937 O O . GLN A 1 132 ? -42.221 28.483 6.677 1.00 48.01 162 GLN A O 1
ATOM 943 N N . LEU A 1 133 ? -43.279 26.651 7.380 1.00 47.02 163 LEU A N 1
ATOM 944 C CA . LEU A 1 133 ? -42.413 25.751 6.645 1.00 52.01 163 LEU A CA 1
ATOM 945 C C . LEU A 1 133 ? -42.549 26.004 5.149 1.00 50.46 163 LEU A C 1
ATOM 946 O O . LEU A 1 133 ? -41.547 26.074 4.459 1.00 51.54 163 LEU A O 1
ATOM 951 N N . ALA A 1 134 ? -43.769 26.231 4.678 1.00 50.18 164 ALA A N 1
ATOM 952 C CA . ALA A 1 134 ? -44.010 26.434 3.257 1.00 50.66 164 ALA A CA 1
ATOM 953 C C . ALA A 1 134 ? -43.478 27.778 2.795 1.00 47.39 164 ALA A C 1
ATOM 954 O O . ALA A 1 134 ? -43.002 27.861 1.669 1.00 50.43 164 ALA A O 1
ATOM 956 N N . GLU A 1 135 ? -43.591 28.804 3.656 1.00 55.10 165 GLU A N 1
ATOM 957 C CA . GLU A 1 135 ? -42.941 30.096 3.477 1.00 58.93 165 GLU A CA 1
ATOM 958 C C . GLU A 1 135 ? -41.446 29.864 3.255 1.00 56.23 165 GLU A C 1
ATOM 959 O O . GLU A 1 135 ? -40.877 30.374 2.294 1.00 54.36 165 GLU A O 1
ATOM 965 N N . SER A 1 136 ? -40.804 29.100 4.149 1.00 51.98 166 SER A N 1
ATOM 966 C CA . SER A 1 136 ? -39.368 28.860 4.038 1.00 51.22 166 SER A CA 1
ATOM 967 C C . SER A 1 136 ? -39.057 28.174 2.710 1.00 49.72 166 SER A C 1
ATOM 968 O O . SER A 1 136 ? -38.100 28.511 2.005 1.00 47.61 166 SER A O 1
ATOM 971 N N . LYS A 1 137 ? -39.855 27.173 2.371 1.00 46.72 167 LYS A N 1
ATOM 972 C CA . LYS A 1 137 ? -39.546 26.404 1.179 1.00 51.08 167 LYS A CA 1
ATOM 973 C C . LYS A 1 137 ? -39.625 27.305 -0.037 1.00 47.90 167 LYS A C 1
ATOM 974 O O . LYS A 1 137 ? -38.791 27.229 -0.915 1.00 56.72 167 LYS A O 1
ATOM 980 N N . ALA A 1 138 ? -40.620 28.189 -0.052 1.00 54.32 168 ALA A N 1
ATOM 981 C CA . ALA A 1 138 ? -40.832 29.073 -1.188 1.00 56.43 168 ALA A CA 1
ATOM 982 C C . ALA A 1 138 ? -39.719 30.111 -1.258 1.00 58.50 168 ALA A C 1
ATOM 983 O O . ALA A 1 138 ? -39.308 30.499 -2.358 1.00 48.81 168 ALA A O 1
ATOM 985 N N . ASP A 1 139 ? -39.263 30.580 -0.081 1.00 58.43 169 ASP A N 1
ATOM 986 C CA . ASP A 1 139 ? -38.158 31.526 -0.038 1.00 53.53 169 ASP A CA 1
ATOM 987 C C . ASP A 1 139 ? -36.878 30.885 -0.574 1.00 50.25 169 ASP A C 1
ATOM 988 O O . ASP A 1 139 ? -36.131 31.522 -1.293 1.00 55.93 169 ASP A O 1
ATOM 993 N N . VAL A 1 140 ? -36.602 29.627 -0.226 1.00 47.62 170 VAL A N 1
ATOM 994 C CA . VAL A 1 140 ? -35.409 28.986 -0.754 1.00 48.32 170 VAL A CA 1
ATOM 995 C C . VAL A 1 140 ? -35.475 28.905 -2.279 1.00 52.13 170 VAL A C 1
ATOM 996 O O . VAL A 1 140 ? -34.499 29.258 -2.969 1.00 50.13 170 VAL A O 1
ATOM 1000 N N . LEU A 1 141 ? -36.584 28.371 -2.813 1.00 55.26 171 LEU A N 1
ATOM 1001 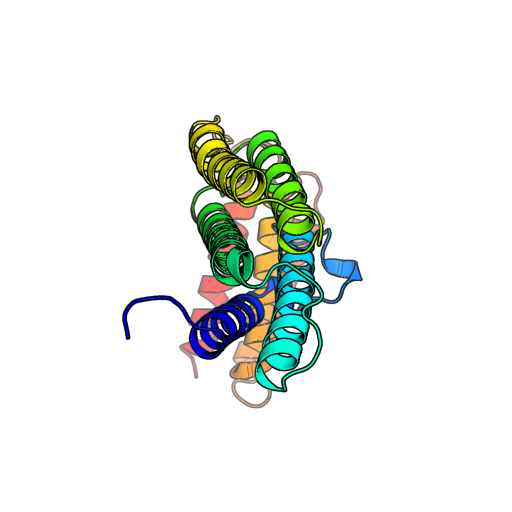C CA . LEU A 1 141 ? -36.659 28.141 -4.256 1.00 54.50 171 LEU A CA 1
ATOM 1002 C C . LEU A 1 141 ? -36.714 29.477 -4.991 1.00 56.32 171 LEU A C 1
ATOM 1003 O O . LEU A 1 141 ? -36.177 29.622 -6.085 1.00 64.33 171 LEU A O 1
ATOM 1008 N N . SER A 1 142 ? -37.377 30.459 -4.400 1.00 54.20 172 SER A N 1
ATOM 1009 C CA . SER A 1 142 ? -37.536 31.720 -5.096 1.00 58.54 172 SER A CA 1
ATOM 1010 C C . SER A 1 142 ? -36.198 32.450 -5.088 1.00 57.08 172 SER A C 1
ATOM 1011 O O . SER A 1 142 ? -35.757 32.919 -6.140 1.00 63.23 172 SER A O 1
ATOM 1014 N N . THR A 1 143 ? -35.562 32.527 -3.905 1.00 52.94 173 THR A N 1
ATOM 1015 C CA . THR A 1 143 ? -34.222 33.088 -3.773 1.00 54.57 173 THR A CA 1
ATOM 1016 C C . THR A 1 143 ? -33.295 32.502 -4.832 1.00 53.38 173 THR A C 1
ATOM 1017 O O . THR A 1 143 ? -32.623 33.253 -5.530 1.00 50.58 173 THR A O 1
ATOM 1021 N N . TYR A 1 144 ? -33.297 31.176 -4.996 1.00 56.29 174 TYR A N 1
ATOM 1022 C CA . TYR A 1 144 ? -32.452 30.565 -6.007 1.00 52.25 174 TYR A CA 1
ATOM 1023 C C . TYR A 1 144 ? -32.765 31.106 -7.405 1.00 63.44 174 TYR A C 1
ATOM 1024 O O . TYR A 1 144 ? -31.856 31.336 -8.206 1.00 65.83 174 TYR A O 1
ATOM 1033 N N . ALA A 1 145 ? -34.050 31.233 -7.751 1.00 68.27 175 ALA A N 1
ATOM 1034 C CA . ALA A 1 145 ? -34.421 31.685 -9.087 1.00 60.35 175 ALA A CA 1
ATOM 1035 C C . ALA A 1 145 ? -33.967 33.129 -9.303 1.00 61.28 175 ALA A C 1
ATOM 1036 O O . ALA A 1 145 ? -33.478 33.469 -10.379 1.00 60.43 175 ALA A O 1
ATOM 1038 N N . LYS A 1 146 ? -34.117 33.969 -8.269 1.00 58.53 176 LYS A N 1
ATOM 1039 C CA . LYS A 1 146 ? -33.632 35.338 -8.307 1.00 64.32 176 LYS A CA 1
ATOM 1040 C C . LYS A 1 146 ? -32.126 35.381 -8.581 1.00 74.49 176 LYS A C 1
ATOM 1041 O O . LYS A 1 146 ? -31.707 35.952 -9.595 1.00 72.80 176 LYS A O 1
ATOM 1047 N N . VAL A 1 147 ? -31.324 34.779 -7.683 1.00 66.40 177 VAL A N 1
ATOM 1048 C CA . VAL A 1 147 ? -29.868 34.902 -7.725 1.00 62.43 177 VAL A CA 1
ATOM 1049 C C . VAL A 1 147 ? -29.301 34.266 -8.997 1.00 65.82 177 VAL A C 1
ATOM 1050 O O . VAL A 1 147 ? -28.216 34.643 -9.438 1.00 73.61 177 VAL A O 1
ATOM 1054 N N . ALA A 1 148 ? -30.015 33.308 -9.596 1.00 64.16 178 ALA A N 1
ATOM 1055 C CA . ALA A 1 148 ? -29.535 32.667 -10.815 1.00 62.23 178 ALA A CA 1
ATOM 1056 C C . ALA A 1 148 ? -29.572 33.649 -11.983 1.00 77.74 178 ALA A C 1
ATOM 1057 O O . ALA A 1 148 ? -28.929 33.415 -13.002 1.00 82.15 178 ALA A O 1
ATOM 1059 N N . ALA A 1 149 ? -30.327 34.744 -11.829 1.00 83.96 179 ALA A N 1
ATOM 1060 C CA . ALA A 1 149 ? -30.414 35.779 -12.847 1.00 81.00 179 ALA A CA 1
ATOM 1061 C C . ALA A 1 149 ? -29.445 36.927 -12.554 1.00 81.07 179 ALA A C 1
ATOM 1062 O O . ALA A 1 149 ? -29.455 37.927 -13.266 1.00 87.05 179 ALA A O 1
ATOM 1064 N N . TYR A 1 150 ? -28.611 36.795 -11.515 1.00 72.33 180 TYR A N 1
ATOM 1065 C CA . TYR A 1 150 ? -27.631 37.824 -11.204 1.00 74.99 180 TYR A CA 1
ATOM 1066 C C . TYR A 1 150 ? -26.554 37.856 -12.293 1.00 82.21 180 TYR A C 1
ATOM 1067 O O . TYR A 1 150 ? -26.453 36.960 -13.129 1.00 71.17 180 TYR A O 1
ATOM 1076 N N . ARG A 1 151 ? -25.724 38.899 -12.273 1.00 83.17 181 ARG A N 1
ATOM 1077 C CA . ARG A 1 151 ? -24.699 39.036 -13.296 1.00 101.66 181 ARG A CA 1
ATOM 1078 C C . ARG A 1 151 ? -23.557 38.058 -13.033 1.00 97.81 181 ARG A C 1
ATOM 1079 O O . ARG A 1 151 ? -23.241 37.724 -11.887 1.00 87.90 181 ARG A O 1
ATOM 1087 N N . ASP A 1 152 ? -22.957 37.598 -14.137 1.00 101.61 182 ASP A N 1
ATOM 1088 C CA . ASP A 1 152 ? -21.812 36.709 -14.088 1.00 96.10 182 ASP A CA 1
ATOM 1089 C C . ASP A 1 152 ? -20.572 37.527 -13.745 1.00 87.08 182 ASP A C 1
ATOM 1090 O O . ASP A 1 152 ? -20.624 38.744 -13.613 1.00 77.31 182 ASP A O 1
ATOM 1095 N N . LEU A 1 153 ? -19.459 36.833 -13.534 1.00 96.05 183 LEU A N 1
ATOM 1096 C CA . LEU A 1 153 ? -18.172 37.487 -13.405 1.00 89.87 183 LEU A CA 1
ATOM 1097 C C . LEU A 1 153 ? -17.520 37.443 -14.786 1.00 90.86 183 LEU A C 1
ATOM 1098 O O . LEU A 1 153 ? -17.714 36.495 -15.550 1.00 84.05 183 LEU A O 1
ATOM 1103 N N . LYS A 1 154 ? -16.755 38.478 -15.124 1.00 89.80 184 LYS A N 1
ATOM 1104 C CA . LYS A 1 154 ? -15.953 38.403 -16.331 1.00 100.56 184 LYS A CA 1
ATOM 1105 C C . LYS A 1 154 ? -14.770 37.495 -16.020 1.00 89.55 184 LYS A C 1
ATOM 1106 O O . LYS A 1 154 ? -14.347 37.420 -14.866 1.00 80.52 184 LYS A O 1
ATOM 1112 N N . PRO A 1 155 ? -14.263 36.736 -17.020 1.00 88.14 185 PRO A N 1
ATOM 1113 C CA . PRO A 1 155 ? -13.025 35.966 -16.881 1.00 85.91 185 PRO A CA 1
ATOM 1114 C C . PRO A 1 155 ? -11.836 36.779 -16.388 1.00 81.79 185 PRO A C 1
ATOM 1115 O O . PRO A 1 155 ? -10.935 36.248 -15.742 1.00 96.16 185 PRO A O 1
ATOM 1119 N N . THR A 1 156 ? -11.879 38.082 -16.658 1.00 84.95 186 THR A N 1
ATOM 1120 C CA . THR A 1 156 ? -10.764 38.975 -16.403 1.00 98.68 186 THR A CA 1
ATOM 1121 C C . THR A 1 156 ? -10.820 39.567 -14.993 1.00 94.40 186 THR A C 1
ATOM 1122 O O . THR A 1 156 ? -9.871 40.225 -14.585 1.00 89.43 186 THR A O 1
ATOM 1126 N N . ASP A 1 157 ? -11.923 39.360 -14.258 1.00 98.50 187 ASP A N 1
ATOM 1127 C CA . ASP A 1 157 ? -12.075 39.908 -12.913 1.00 96.83 187 ASP A CA 1
ATOM 1128 C C . ASP A 1 157 ? -11.134 39.188 -11.947 1.00 83.26 187 ASP A C 1
ATOM 1129 O O . ASP A 1 157 ? -10.725 38.050 -12.184 1.00 77.83 187 ASP A O 1
ATOM 1134 N N . ALA A 1 158 ? -10.802 39.855 -10.841 1.00 85.83 188 ALA A N 1
ATOM 1135 C CA . ALA A 1 158 ? -10.110 39.195 -9.747 1.00 85.05 188 ALA A CA 1
ATOM 1136 C C . ALA A 1 158 ? -11.028 38.126 -9.171 1.00 84.29 188 ALA A C 1
ATOM 1137 O O . ALA A 1 158 ? -12.234 38.333 -9.084 1.00 83.10 188 ALA A O 1
ATOM 1139 N N . ALA A 1 159 ? -10.442 36.992 -8.782 1.00 82.28 189 ALA A N 1
ATOM 1140 C CA . ALA A 1 159 ? -11.211 35.900 -8.225 1.00 77.59 189 ALA A CA 1
ATOM 1141 C C . ALA A 1 159 ? -11.734 36.328 -6.859 1.00 81.83 189 ALA A C 1
ATOM 1142 O O . ALA A 1 159 ? -11.015 36.898 -6.044 1.00 69.89 189 ALA A O 1
ATOM 1144 N N . THR A 1 160 ? -13.026 36.085 -6.652 1.00 83.80 190 THR A N 1
ATOM 1145 C CA . THR A 1 160 ? -13.692 36.443 -5.419 1.00 69.62 190 THR A CA 1
ATOM 1146 C C . THR A 1 160 ? -13.587 35.260 -4.452 1.00 76.54 190 THR A C 1
ATOM 1147 O O . THR A 1 160 ? -13.053 34.189 -4.792 1.00 62.23 190 THR A O 1
ATOM 1151 N N . VAL A 1 161 ? -14.135 35.477 -3.251 1.00 61.92 191 VAL A N 1
ATOM 1152 C CA . VAL A 1 161 ? -14.147 34.486 -2.194 1.00 70.52 191 VAL A CA 1
ATOM 1153 C C . VAL A 1 161 ? -14.794 33.197 -2.685 1.00 66.79 191 VAL A C 1
ATOM 1154 O O . VAL A 1 161 ? -14.204 32.130 -2.537 1.00 66.02 191 VAL A O 1
ATOM 1158 N N . TYR A 1 162 ? -15.988 33.309 -3.280 1.00 63.09 192 TYR A N 1
ATOM 1159 C CA . TYR A 1 162 ? -16.701 32.137 -3.760 1.00 68.87 192 TYR A CA 1
ATOM 1160 C C . TYR A 1 162 ? -15.784 31.385 -4.717 1.00 63.52 192 TYR A C 1
ATOM 1161 O O . TYR A 1 162 ? -15.655 30.164 -4.645 1.00 64.49 192 TYR A O 1
ATOM 1170 N N . VAL A 1 163 ? -15.150 32.142 -5.612 1.00 59.97 193 VAL A N 1
ATOM 1171 C CA . VAL A 1 163 ? -14.376 31.550 -6.688 1.00 72.07 193 VAL A CA 1
ATOM 1172 C C . VAL A 1 163 ? -13.125 30.880 -6.123 1.00 62.56 193 VAL A C 1
ATOM 1173 O O . VAL A 1 163 ? -12.854 29.724 -6.436 1.00 57.73 193 VAL A O 1
ATOM 1177 N N . LYS A 1 164 ? -12.418 31.590 -5.238 1.00 55.25 194 LYS A N 1
ATOM 1178 C CA . LYS A 1 164 ? -11.294 31.013 -4.514 1.00 58.17 194 LYS A CA 1
ATOM 1179 C C . LYS A 1 164 ? -11.758 29.785 -3.748 1.00 51.58 194 LYS A C 1
ATOM 1180 O O . LYS A 1 164 ? -11.068 28.779 -3.748 1.00 61.25 194 LYS A O 1
ATOM 1186 N N . ASN A 1 165 ? -12.947 29.840 -3.133 1.00 56.81 195 ASN A N 1
ATOM 1187 C CA . ASN A 1 165 ? -13.442 28.694 -2.379 1.00 52.49 195 ASN A CA 1
ATOM 1188 C C . ASN A 1 165 ? -13.808 27.552 -3.324 1.00 55.04 195 ASN A C 1
ATOM 1189 O O . ASN A 1 165 ? -13.791 26.383 -2.948 1.00 59.39 195 ASN A O 1
ATOM 1194 N N . ARG A 1 166 ? -14.115 27.867 -4.584 1.00 56.79 196 ARG A N 1
ATOM 1195 C CA . ARG A 1 166 ? -14.382 26.808 -5.538 1.00 60.72 196 ARG A CA 1
ATOM 1196 C C . ARG A 1 166 ? -13.098 26.029 -5.823 1.00 57.53 196 ARG A C 1
ATOM 1197 O O . ARG A 1 166 ? -13.106 24.802 -5.784 1.00 55.44 196 ARG A O 1
ATOM 1205 N N . LEU A 1 167 ? -11.971 26.734 -6.024 1.00 54.13 197 LEU A N 1
ATOM 1206 C CA . LEU A 1 167 ? -10.706 26.043 -6.235 1.00 53.94 197 LEU A CA 1
ATOM 1207 C C . LEU A 1 167 ? -10.353 25.165 -5.046 1.00 49.42 197 LEU A C 1
ATOM 1208 O O . LEU A 1 167 ? -9.975 24.008 -5.237 1.00 58.82 197 LEU A O 1
ATOM 1213 N N . ASN A 1 168 ? -10.561 25.688 -3.831 1.00 48.94 198 ASN A N 1
ATOM 1214 C CA . ASN A 1 168 ? -10.159 24.981 -2.621 1.00 50.90 198 ASN A CA 1
ATOM 1215 C C . ASN A 1 168 ? -10.987 23.727 -2.505 1.00 44.82 198 ASN A C 1
ATOM 1216 O O . ASN A 1 168 ? -10.469 22.677 -2.121 1.00 58.38 198 ASN A O 1
ATOM 1221 N N . THR A 1 169 ? -12.259 23.821 -2.891 1.00 54.44 199 THR A N 1
ATOM 1222 C CA . THR A 1 169 ? -13.155 22.662 -2.889 1.00 51.98 199 THR A CA 1
ATOM 1223 C C . THR A 1 169 ? -12.655 21.588 -3.845 1.00 47.19 199 THR A C 1
ATOM 1224 O O . THR A 1 169 ? -12.706 20.399 -3.512 1.00 47.04 199 THR A O 1
ATOM 1228 N N . LYS A 1 170 ? -12.184 22.016 -5.027 1.00 54.37 200 LYS A N 1
ATOM 1229 C CA . LYS A 1 170 ? -11.628 21.080 -6.000 1.00 64.53 200 LYS A CA 1
ATOM 1230 C C . LYS A 1 170 ? -10.311 20.509 -5.474 1.00 57.76 200 LYS A C 1
ATOM 1231 O O . LYS A 1 170 ? -10.082 19.301 -5.561 1.00 55.78 200 LYS A O 1
ATOM 1237 N N . ILE A 1 171 ? -9.477 21.372 -4.882 1.00 51.93 201 ILE A N 1
ATOM 1238 C CA . ILE A 1 171 ? -8.242 20.906 -4.261 1.00 53.04 201 ILE A CA 1
ATOM 1239 C C . ILE A 1 171 ? -8.599 19.817 -3.264 1.00 56.14 201 ILE A C 1
ATOM 1240 O O . ILE A 1 171 ? -8.022 18.730 -3.324 1.00 57.92 201 ILE A O 1
ATOM 1245 N N . TRP A 1 172 ? -9.580 20.102 -2.385 1.00 57.96 202 TRP A N 1
ATOM 1246 C CA . TRP A 1 172 ? -9.931 19.156 -1.337 1.00 53.78 202 TRP A CA 1
ATOM 1247 C C . TRP A 1 172 ? -10.450 17.865 -1.942 1.00 56.40 202 TRP A C 1
ATOM 1248 O O . TRP A 1 172 ? -10.082 16.782 -1.484 1.00 59.31 202 TRP A O 1
ATOM 1259 N N . GLN A 1 173 ? -11.344 18.002 -2.925 1.00 58.79 203 GLN A N 1
ATOM 1260 C CA . GLN A 1 173 ? -11.927 16.860 -3.605 1.00 62.01 203 GLN A CA 1
ATOM 1261 C C . GLN A 1 173 ? -10.817 15.964 -4.162 1.00 64.29 203 GLN A C 1
ATOM 1262 O O . GLN A 1 173 ? -10.864 14.741 -4.040 1.00 66.46 203 GLN A O 1
ATOM 1268 N N . THR A 1 174 ? -9.837 16.582 -4.821 1.00 55.73 204 THR A N 1
ATOM 1269 C CA . THR A 1 174 ? -8.726 15.851 -5.405 1.00 58.87 204 THR A CA 1
ATOM 1270 C C . THR A 1 174 ? -7.927 15.124 -4.325 1.00 61.92 204 THR A C 1
ATOM 1271 O O . THR A 1 174 ? -7.575 13.958 -4.508 1.00 63.28 204 THR A O 1
ATOM 1275 N N . ARG A 1 175 ? -7.668 15.799 -3.197 1.00 53.55 205 ARG A N 1
ATOM 1276 C CA . ARG A 1 175 ? -6.959 15.174 -2.095 1.00 63.04 205 ARG A CA 1
ATOM 1277 C C . ARG A 1 175 ? -7.658 13.900 -1.655 1.00 65.26 205 ARG A C 1
ATOM 1278 O O . ARG A 1 175 ? -6.989 12.901 -1.403 1.00 69.19 205 ARG A O 1
ATOM 1286 N N . ILE A 1 176 ? -8.990 13.978 -1.493 1.00 79.21 206 ILE A N 1
ATOM 1287 C CA . ILE A 1 176 ? -9.774 12.854 -1.005 1.00 73.16 206 ILE A CA 1
ATOM 1288 C C . ILE A 1 176 ? -9.667 11.735 -2.031 1.00 61.25 206 ILE A C 1
ATOM 1289 O O . ILE A 1 176 ? -9.295 10.618 -1.703 1.00 69.22 206 ILE A O 1
ATOM 1294 N N . ASN A 1 177 ? -9.988 12.057 -3.276 1.00 60.95 207 ASN A N 1
ATOM 1295 C CA . ASN A 1 177 ? -9.932 11.083 -4.352 1.00 72.47 207 ASN A CA 1
ATOM 1296 C C . ASN A 1 177 ? -8.517 10.505 -4.478 1.00 89.11 207 ASN A C 1
ATOM 1297 O O . ASN A 1 177 ? -8.361 9.305 -4.721 1.00 87.29 207 ASN A O 1
ATOM 1302 N N . ARG A 1 178 ? -7.484 11.345 -4.285 1.00 78.90 208 ARG A N 1
ATOM 1303 C CA . ARG A 1 178 ? -6.110 10.864 -4.303 1.00 73.82 208 ARG A CA 1
ATOM 1304 C C . ARG A 1 178 ? -5.903 9.815 -3.216 1.00 71.62 208 ARG A C 1
ATOM 1305 O O . ARG A 1 178 ? -5.292 8.777 -3.448 1.00 76.21 208 ARG A O 1
ATOM 1313 N N . ASP A 1 179 ? -6.441 10.082 -2.031 1.00 70.25 209 ASP A N 1
ATOM 1314 C CA . ASP A 1 179 ? -6.246 9.196 -0.899 1.00 82.53 209 ASP A CA 1
ATOM 1315 C C . ASP A 1 179 ? -7.103 7.937 -1.029 1.00 89.74 209 ASP A C 1
ATOM 1316 O O . ASP A 1 179 ? -7.014 7.059 -0.171 1.00 95.54 209 ASP A O 1
ATOM 1321 N N . LYS A 1 180 ? -7.958 7.850 -2.061 1.00 86.14 210 LYS A N 1
ATOM 1322 C CA . LYS A 1 180 ? -8.825 6.688 -2.190 1.00 94.94 210 LYS A CA 1
ATOM 1323 C C . LYS A 1 180 ? -8.456 5.846 -3.411 1.00 85.64 210 LYS A C 1
ATOM 1324 O O . LYS A 1 180 ? -8.907 4.717 -3.515 1.00 94.81 210 LYS A O 1
ATOM 1330 N N . TYR A 1 181 ? -7.657 6.370 -4.337 1.00 92.62 211 TYR A N 1
ATOM 1331 C CA . TYR A 1 181 ? -7.435 5.664 -5.589 1.00 103.31 211 TYR A CA 1
ATOM 1332 C C . TYR A 1 181 ? -5.944 5.567 -5.905 1.00 103.06 211 TYR A C 1
ATOM 1333 O O . TYR A 1 181 ? -5.397 4.470 -5.996 1.00 104.15 211 TYR A O 1
ATOM 1342 N N . LEU A 1 182 ? -5.302 6.725 -6.053 1.00 93.45 212 LEU A N 1
ATOM 1343 C CA . LEU A 1 182 ? -3.932 6.799 -6.528 1.00 100.15 212 LEU A CA 1
ATOM 1344 C C . LEU A 1 182 ? -2.967 6.334 -5.444 1.00 94.50 212 LEU A C 1
ATOM 1345 O O . LEU A 1 182 ? -1.864 5.895 -5.736 1.00 112.92 212 LEU A O 1
ATOM 1350 N N . LEU A 1 183 ? -3.396 6.440 -4.191 1.00 92.78 213 LEU A N 1
ATOM 1351 C CA . LEU A 1 183 ? -2.580 6.050 -3.062 1.00 91.33 213 LEU A CA 1
ATOM 1352 C C . LEU A 1 183 ? -2.473 4.531 -3.050 1.00 113.18 213 LEU A C 1
ATOM 1353 O O . LEU A 1 183 ? -3.337 3.841 -3.594 1.00 126.19 213 LEU A O 1
ATOM 1358 N N . GLY A 1 184 ? -1.375 4.034 -2.471 1.00 125.55 214 GLY A N 1
ATOM 1359 C CA . GLY A 1 184 ? -1.164 2.609 -2.272 1.00 130.30 214 GLY A CA 1
ATOM 1360 C C . GLY A 1 184 ? -1.371 1.772 -3.536 1.00 133.35 214 GLY A C 1
ATOM 1361 O O . GLY A 1 184 ? -1.682 0.588 -3.426 1.00 134.32 214 GLY A O 1
ATOM 1362 N N . LYS A 1 185 ? -1.192 2.379 -4.720 1.00 134.14 215 LYS A N 1
ATOM 1363 C CA . LYS A 1 185 ? -1.342 1.676 -5.986 1.00 139.76 215 LYS A CA 1
ATOM 1364 C C . LYS A 1 185 ? -0.545 2.394 -7.072 1.00 139.02 215 LYS A C 1
ATOM 1365 O O . LYS A 1 185 ? 0.619 2.074 -7.311 1.00 142.69 215 LYS A O 1
ATOM 1371 N N . ASN A 1 186 ? -1.203 3.357 -7.729 1.00 126.15 216 ASN A N 1
ATOM 1372 C CA . ASN A 1 186 ? -0.614 4.115 -8.817 1.00 118.85 216 ASN A CA 1
ATOM 1373 C C . ASN A 1 186 ? 0.389 5.108 -8.234 1.00 118.86 216 ASN A C 1
ATOM 1374 O O . ASN A 1 186 ? 0.122 6.308 -8.177 1.00 121.03 216 ASN A O 1
ATOM 1379 N N . ALA A 1 187 ? 1.558 4.597 -7.831 1.00 119.10 217 ALA A N 1
ATOM 1380 C CA . ALA A 1 187 ? 2.535 5.371 -7.074 1.00 132.44 217 ALA A CA 1
ATOM 1381 C C . ALA A 1 187 ? 2.988 6.622 -7.833 1.00 124.92 217 ALA A C 1
ATOM 1382 O O . ALA A 1 187 ? 3.343 7.622 -7.210 1.00 98.68 217 ALA A O 1
ATOM 1384 N N . GLU A 1 188 ? 2.977 6.574 -9.171 1.00 119.92 218 GLU A N 1
ATOM 1385 C CA . GLU A 1 188 ? 3.478 7.679 -9.976 1.00 127.61 218 GLU A CA 1
ATOM 1386 C C . GLU A 1 188 ? 2.346 8.623 -10.382 1.00 118.49 218 GLU A C 1
ATOM 1387 O O . GLU A 1 188 ? 2.591 9.778 -10.732 1.00 112.75 218 GLU A O 1
ATOM 1393 N N . GLY A 1 189 ? 1.104 8.129 -10.339 1.00 102.68 219 GLY A N 1
ATOM 1394 C CA . GLY A 1 189 ? -0.058 8.997 -10.434 1.00 100.55 219 GLY A CA 1
ATOM 1395 C C . GLY A 1 189 ? -0.164 9.907 -9.208 1.00 92.79 219 GLY A C 1
ATOM 1396 O O . GLY A 1 189 ? -0.291 11.126 -9.329 1.00 80.74 219 GLY A O 1
ATO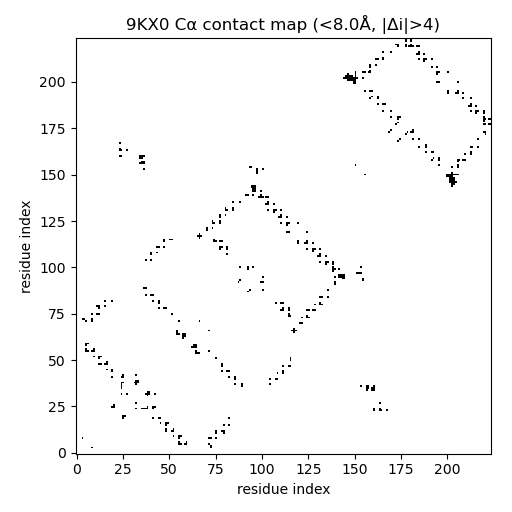M 1397 N N . TYR A 1 190 ? -0.057 9.299 -8.022 1.00 77.44 220 TYR A N 1
ATOM 1398 C CA . TYR A 1 190 ? 0.033 10.038 -6.771 1.00 84.62 220 TYR A CA 1
ATOM 1399 C C . TYR A 1 190 ? 0.942 11.260 -6.921 1.00 96.14 220 TYR A C 1
ATOM 1400 O O . TYR A 1 190 ? 0.576 12.367 -6.519 1.00 95.01 220 TYR A O 1
ATOM 1409 N N . LYS A 1 191 ? 2.123 11.061 -7.523 1.00 95.60 221 LYS A N 1
ATOM 1410 C CA . LYS A 1 191 ? 3.117 12.124 -7.630 1.00 91.16 221 LYS A CA 1
ATOM 1411 C C . LYS A 1 191 ? 2.691 13.184 -8.644 1.00 85.37 221 LYS A C 1
ATOM 1412 O O . LYS A 1 191 ? 3.058 14.360 -8.511 1.00 89.06 221 LYS A O 1
ATOM 1418 N N . ALA A 1 192 ? 1.956 12.764 -9.681 1.00 78.13 222 ALA A N 1
ATOM 1419 C CA . ALA A 1 192 ? 1.512 13.689 -10.718 1.00 83.94 222 ALA A CA 1
ATOM 1420 C C . ALA A 1 192 ? 0.409 14.605 -10.184 1.00 83.84 222 ALA A C 1
ATOM 1421 O O . ALA A 1 192 ? 0.384 15.805 -10.482 1.00 83.99 222 ALA A O 1
ATOM 1423 N N . ILE A 1 193 ? -0.506 14.023 -9.399 1.00 70.79 223 ILE A N 1
ATOM 1424 C CA . ILE A 1 193 ? -1.621 14.782 -8.862 1.00 74.98 223 ILE A CA 1
ATOM 1425 C C . ILE A 1 193 ? -1.107 15.681 -7.733 1.00 69.64 223 ILE A C 1
ATOM 1426 O O . ILE A 1 193 ? -1.566 16.810 -7.596 1.00 73.37 223 ILE A O 1
ATOM 1431 N N . ASN A 1 194 ? -0.111 15.209 -6.967 1.00 71.75 224 ASN A N 1
ATOM 1432 C CA . ASN A 1 194 ? 0.472 16.023 -5.904 1.00 74.07 224 ASN A CA 1
ATOM 1433 C C . ASN A 1 194 ? 1.154 17.244 -6.505 1.00 66.73 224 ASN A C 1
ATOM 1434 O O . ASN A 1 194 ? 1.099 18.323 -5.940 1.00 81.39 224 ASN A O 1
ATOM 1439 N N . LYS A 1 195 ? 1.785 17.083 -7.664 1.00 75.79 225 LYS A N 1
ATOM 1440 C CA . LYS A 1 195 ? 2.348 18.231 -8.358 1.00 76.80 225 LYS A CA 1
ATOM 1441 C C . LYS A 1 195 ? 1.211 19.181 -8.732 1.00 67.21 225 LYS A C 1
ATOM 1442 O O . LYS A 1 195 ? 1.306 20.388 -8.518 1.00 84.14 225 LYS A O 1
ATOM 1448 N N . ALA A 1 196 ? 0.130 18.629 -9.298 1.00 65.86 226 ALA A N 1
ATOM 1449 C CA . ALA A 1 196 ? -1.015 19.440 -9.692 1.00 67.57 226 ALA A CA 1
ATOM 1450 C C . ALA A 1 196 ? -1.618 20.143 -8.474 1.00 60.88 226 ALA A C 1
ATOM 1451 O O . ALA A 1 196 ? -1.914 21.338 -8.535 1.00 64.89 226 ALA A O 1
ATOM 1453 N N . LEU A 1 197 ? -1.750 19.400 -7.367 1.00 49.70 227 LEU A N 1
ATOM 1454 C CA . LEU A 1 197 ? -2.279 19.962 -6.131 1.00 58.18 227 LEU A CA 1
ATOM 1455 C C . LEU A 1 197 ? -1.392 21.113 -5.651 1.00 64.14 227 LEU A C 1
ATOM 1456 O O . LEU A 1 197 ? -1.910 22.212 -5.407 1.00 62.03 227 LEU A O 1
ATOM 1461 N N . THR A 1 198 ? -0.073 20.876 -5.601 1.00 68.22 228 THR A N 1
ATOM 1462 C CA . THR A 1 198 ? 0.905 21.901 -5.263 1.00 67.42 228 THR A CA 1
ATOM 1463 C C . THR A 1 198 ? 0.672 23.153 -6.102 1.00 61.77 228 THR A C 1
ATOM 1464 O O . THR A 1 198 ? 0.646 24.258 -5.577 1.00 60.93 228 THR A O 1
ATOM 1468 N N . HIS A 1 199 ? 0.481 22.983 -7.409 1.00 62.57 229 HIS A N 1
ATOM 1469 C CA . HIS A 1 199 ? 0.353 24.135 -8.281 1.00 57.81 229 HIS A CA 1
ATOM 1470 C C . HIS A 1 199 ? -0.994 24.815 -8.028 1.00 61.70 229 HIS A C 1
ATOM 1471 O O . HIS A 1 199 ? -1.119 26.041 -8.130 1.00 59.58 229 HIS A O 1
ATOM 1478 N N . ALA A 1 200 ? -2.020 24.004 -7.742 1.00 52.43 230 ALA A N 1
ATOM 1479 C CA . ALA A 1 200 ? -3.350 24.541 -7.498 1.00 55.10 230 ALA A CA 1
ATOM 1480 C C . ALA A 1 200 ? -3.340 25.384 -6.223 1.00 56.83 230 ALA A C 1
ATOM 1481 O O . ALA A 1 200 ? -3.892 26.486 -6.194 1.00 55.42 230 ALA A O 1
ATOM 1483 N N . THR A 1 201 ? -2.672 24.865 -5.182 1.00 49.67 231 THR A N 1
ATOM 1484 C CA . THR A 1 201 ? -2.523 25.581 -3.934 1.00 50.18 231 THR A CA 1
ATOM 1485 C C . THR A 1 201 ? -1.901 26.941 -4.186 1.00 61.79 231 THR A C 1
ATOM 1486 O O . THR A 1 201 ? -2.250 27.891 -3.497 1.00 64.93 231 THR A O 1
ATOM 1490 N N . GLY A 1 202 ? -0.962 27.021 -5.138 1.00 69.51 232 GLY A N 1
ATOM 1491 C CA . GLY A 1 202 ? -0.256 28.268 -5.383 1.00 58.83 232 GLY A CA 1
ATOM 1492 C C . GLY A 1 202 ? -1.191 29.326 -5.964 1.00 63.92 232 GLY A C 1
ATOM 1493 O O . GLY A 1 202 ? -1.224 30.486 -5.525 1.00 63.09 232 GLY A O 1
ATOM 1494 N N . VAL A 1 203 ? -1.951 28.903 -6.972 1.00 59.33 233 VAL A N 1
ATOM 1495 C CA . VAL A 1 203 ? -3.008 29.733 -7.529 1.00 63.90 233 VAL A CA 1
ATOM 1496 C C . VAL A 1 203 ? -3.985 30.170 -6.429 1.00 60.11 233 VAL A C 1
ATOM 1497 O O . VAL A 1 203 ? -4.461 31.302 -6.428 1.00 56.79 233 VAL A O 1
ATOM 1501 N N . TRP A 1 204 ? -4.297 29.259 -5.509 1.00 53.02 234 TRP A N 1
ATOM 1502 C CA . TRP A 1 204 ? -5.228 29.552 -4.442 1.00 62.26 234 TRP A CA 1
ATOM 1503 C C . TRP A 1 204 ? -4.696 30.611 -3.469 1.00 66.16 234 TRP A C 1
ATOM 1504 O O . TRP A 1 204 ? -5.474 31.405 -2.944 1.00 61.33 234 TRP A O 1
ATOM 1515 N N . PHE A 1 205 ? -3.384 30.607 -3.201 1.00 68.33 235 PHE A N 1
ATOM 1516 C CA . PHE A 1 205 ? -2.792 31.556 -2.265 1.00 67.19 235 PHE A CA 1
ATOM 1517 C C . PHE A 1 205 ? -2.525 32.905 -2.920 1.00 62.94 235 PHE A C 1
ATOM 1518 O O . PHE A 1 205 ? -2.525 33.921 -2.237 1.00 68.09 235 PHE A O 1
ATOM 1526 N N . ASN A 1 206 ? -2.255 32.918 -4.228 1.00 69.50 236 ASN A N 1
ATOM 1527 C CA . ASN A 1 206 ? -1.904 34.152 -4.914 1.00 64.95 236 ASN A CA 1
ATOM 1528 C C . ASN A 1 206 ? -3.104 35.098 -4.914 1.00 71.02 236 ASN A C 1
ATOM 1529 O O . ASN A 1 206 ? -4.147 34.769 -5.468 1.00 62.55 236 ASN A O 1
ATOM 1534 N N . PRO A 1 207 ? -2.997 36.316 -4.336 1.00 78.31 237 PRO A N 1
ATOM 1535 C CA . PRO A 1 207 ? -4.142 37.222 -4.247 1.00 84.96 237 PRO A CA 1
ATOM 1536 C C . PRO A 1 207 ? -4.475 37.972 -5.534 1.00 84.72 237 PRO A C 1
ATOM 1537 O O . PRO A 1 207 ? -5.401 38.784 -5.545 1.00 92.53 237 PRO A O 1
ATOM 1541 N N . ALA A 1 208 ? -3.738 37.694 -6.615 1.00 80.42 238 ALA A N 1
ATOM 1542 C CA . ALA A 1 208 ? -3.978 38.332 -7.905 1.00 78.30 238 ALA A CA 1
ATOM 1543 C C . ALA A 1 208 ? -4.656 37.371 -8.874 1.00 78.80 238 ALA A C 1
ATOM 1544 O O . ALA A 1 208 ? -5.021 37.772 -9.971 1.00 82.07 238 ALA A O 1
ATOM 1546 N N . THR A 1 209 ? -4.792 36.094 -8.492 1.00 82.14 239 THR A N 1
ATOM 1547 C CA . THR A 1 209 ? -5.534 35.127 -9.286 1.00 78.52 239 THR A CA 1
ATOM 1548 C C . THR A 1 209 ? -6.816 35.761 -9.842 1.00 79.47 239 THR A C 1
ATOM 1549 O O . THR A 1 209 ? -7.528 36.462 -9.131 1.00 73.23 239 THR A O 1
ATOM 1553 N N . THR A 1 210 ? -7.104 35.526 -11.129 1.00 80.11 240 THR A N 1
ATOM 1554 C CA . THR A 1 210 ? -8.313 36.039 -11.756 1.00 74.01 240 THR A CA 1
ATOM 1555 C C . THR A 1 210 ? -9.334 34.911 -11.882 1.00 78.68 240 THR A C 1
ATOM 1556 O O . THR A 1 210 ? -8.989 33.731 -11.801 1.00 84.00 240 THR A O 1
ATOM 1560 N N . VAL A 1 211 ? -10.590 35.288 -12.136 1.00 73.26 241 VAL A N 1
ATOM 1561 C CA . VAL A 1 211 ? -11.679 34.325 -12.222 1.00 67.06 241 VAL A CA 1
ATOM 1562 C C . VAL A 1 211 ? -11.324 33.240 -13.233 1.00 69.12 241 VAL A C 1
ATOM 1563 O O . VAL A 1 211 ? -11.505 32.052 -12.964 1.00 70.71 241 VAL A O 1
ATOM 1567 N N . LYS A 1 212 ? -10.832 33.661 -14.409 1.00 82.97 242 LYS A N 1
ATOM 1568 C CA . LYS A 1 212 ? -10.453 32.737 -15.477 1.00 79.89 242 LYS A CA 1
ATOM 1569 C C . LYS A 1 212 ? -9.346 31.801 -14.997 1.00 68.91 242 LYS A C 1
ATOM 1570 O O . LYS A 1 212 ? -9.326 30.608 -15.322 1.00 71.29 242 LYS A O 1
ATOM 1576 N N . GLN A 1 213 ? -8.439 32.337 -14.179 1.00 69.22 243 GLN A N 1
ATOM 1577 C CA . GLN A 1 213 ? -7.327 31.546 -13.677 1.00 74.97 243 GLN A CA 1
ATOM 1578 C C . GLN A 1 213 ? -7.809 30.466 -12.712 1.00 71.85 243 GLN A C 1
ATOM 1579 O O . GLN A 1 213 ? -7.192 29.406 -12.675 1.00 80.77 243 GLN A O 1
ATOM 1585 N N . VAL A 1 214 ? -8.902 30.708 -11.960 1.00 70.03 244 VAL A N 1
ATOM 1586 C CA . VAL A 1 214 ? -9.484 29.657 -11.127 1.00 65.91 244 VAL A CA 1
ATOM 1587 C C . VAL A 1 214 ? -10.223 28.636 -11.991 1.00 60.62 244 VAL A C 1
ATOM 1588 O O . VAL A 1 214 ? -10.125 27.431 -11.749 1.00 66.27 244 VAL A O 1
ATOM 1592 N N . ASP A 1 215 ? -10.986 29.097 -12.990 1.00 67.02 245 ASP A N 1
ATOM 1593 C CA . ASP A 1 215 ? -11.710 28.173 -13.857 1.00 71.18 245 ASP A CA 1
ATOM 1594 C C . ASP A 1 215 ? -10.737 27.183 -14.511 1.00 71.77 245 ASP A C 1
ATOM 1595 O O . ASP A 1 215 ? -10.997 25.979 -14.519 1.00 74.95 245 ASP A O 1
ATOM 1600 N N . ASP A 1 216 ? -9.601 27.688 -15.026 1.00 66.56 246 ASP A N 1
ATOM 1601 C CA . ASP A 1 216 ? -8.566 26.845 -15.622 1.00 72.89 246 ASP A CA 1
ATOM 1602 C C . ASP A 1 216 ? -7.891 25.908 -14.615 1.00 73.66 246 ASP A C 1
ATOM 1603 O O . ASP A 1 216 ? -7.611 24.753 -14.956 1.00 70.27 246 ASP A O 1
ATOM 1608 N N . GLU A 1 217 ? -7.591 26.400 -13.395 1.00 72.83 247 GLU A N 1
ATOM 1609 C CA . GLU A 1 217 ? -6.949 25.558 -12.386 1.00 75.23 247 GLU A CA 1
ATOM 1610 C C . GLU A 1 217 ? -7.869 24.414 -11.969 1.00 65.64 247 GLU A C 1
ATOM 1611 O O . GLU A 1 217 ? -7.409 23.324 -11.644 1.00 68.02 247 GLU A O 1
ATOM 1617 N N . VAL A 1 218 ? -9.177 24.670 -11.982 1.00 70.92 248 VAL A N 1
ATOM 1618 C CA . VAL A 1 218 ? -10.139 23.636 -11.647 1.00 72.78 248 VAL A CA 1
ATOM 1619 C C . VAL A 1 218 ? -10.146 22.601 -12.768 1.00 73.62 248 VAL A C 1
ATOM 1620 O O . VAL A 1 218 ? -10.077 21.402 -12.490 1.00 73.22 248 VAL A O 1
ATOM 1624 N N . LYS A 1 219 ? -10.243 23.079 -14.020 1.00 81.12 249 LYS A N 1
ATOM 1625 C CA . LYS A 1 219 ? -10.096 22.222 -15.194 1.00 90.27 249 LYS A CA 1
ATOM 1626 C C . LYS A 1 219 ? -8.803 21.410 -15.092 1.00 76.33 249 LYS A C 1
ATOM 1627 O O . LYS A 1 219 ? -8.799 20.198 -15.314 1.00 76.87 249 LYS A O 1
ATOM 1633 N N . ALA A 1 220 ? -7.715 22.072 -14.694 1.00 70.31 250 ALA A N 1
ATOM 1634 C CA . ALA A 1 220 ? -6.424 21.413 -14.622 1.00 70.86 250 ALA A CA 1
ATOM 1635 C C . ALA A 1 220 ? -6.433 20.290 -13.589 1.00 74.15 250 ALA A C 1
ATOM 1636 O O . ALA A 1 220 ? -5.763 19.280 -13.805 1.00 85.26 250 ALA A O 1
ATOM 1638 N N . LEU A 1 221 ? -7.160 20.455 -12.471 1.00 69.06 251 LEU A N 1
ATOM 1639 C CA . LEU A 1 221 ? -7.106 19.460 -11.401 1.00 75.94 251 LEU A CA 1
ATOM 1640 C C . LEU A 1 221 ? -7.816 18.153 -11.784 1.00 69.02 251 LEU A C 1
ATOM 1641 O O . LEU A 1 221 ? -7.331 17.058 -11.492 1.00 68.82 251 LEU A O 1
ATOM 1646 N N . ASP A 1 222 ? -9.011 18.245 -12.358 1.00 78.71 252 ASP A N 1
ATOM 1647 C CA . ASP A 1 222 ? -9.752 17.033 -12.683 1.00 98.46 252 ASP A CA 1
ATOM 1648 C C . ASP A 1 222 ? -9.189 16.386 -13.948 1.00 86.24 252 ASP A C 1
ATOM 1649 O O . ASP A 1 222 ? -9.211 15.167 -14.068 1.00 86.02 252 ASP A O 1
ATOM 1654 N N . LEU A 1 223 ? -8.641 17.176 -14.874 1.00 86.57 253 LEU A N 1
ATOM 1655 C CA . LEU A 1 223 ? -7.947 16.559 -15.996 1.00 92.48 253 LEU A CA 1
ATOM 1656 C C . LEU A 1 223 ? -6.813 15.676 -15.476 1.00 88.13 253 LEU A C 1
ATOM 1657 O O . LEU A 1 223 ? -6.668 14.528 -15.901 1.00 94.06 253 LEU A O 1
ATOM 1662 N N . ALA A 1 224 ? -6.045 16.199 -14.516 1.00 77.16 254 ALA A N 1
ATOM 1663 C CA . ALA A 1 224 ? -4.882 15.496 -13.986 1.00 74.91 254 ALA A CA 1
ATOM 1664 C C . ALA A 1 224 ? -5.255 14.322 -13.081 1.00 77.85 254 ALA A C 1
ATOM 1665 O O . ALA A 1 224 ? -4.459 13.383 -12.934 1.00 81.68 254 ALA A O 1
ATOM 1667 N N . PHE A 1 225 ? -6.401 14.389 -12.390 1.00 78.19 255 PHE A N 1
ATOM 1668 C CA . PHE A 1 225 ? -6.839 13.231 -11.630 1.00 79.89 255 PHE A CA 1
ATOM 1669 C C . PHE A 1 225 ? -7.202 12.109 -12.598 1.00 81.01 255 PHE A C 1
ATOM 1670 O O . PHE A 1 225 ? -6.848 10.963 -12.349 1.00 85.72 255 PHE A O 1
ATOM 1678 N N . GLN A 1 226 ? -7.943 12.445 -13.659 1.00 84.92 256 GLN A N 1
ATOM 1679 C CA . GLN A 1 226 ? -8.339 11.462 -14.654 1.00 104.01 256 GLN A CA 1
ATOM 1680 C C . GLN A 1 226 ? -7.079 10.896 -15.307 1.00 109.93 256 GLN A C 1
ATOM 1681 O O . GLN A 1 226 ? -6.897 9.677 -15.326 1.00 93.20 256 GLN A O 1
ATOM 1687 N N . ALA A 1 227 ? -6.184 11.790 -15.759 1.00 105.71 257 ALA A N 1
ATOM 1688 C CA . ALA A 1 227 ? -4.923 11.392 -16.371 1.00 106.22 257 ALA A CA 1
ATOM 1689 C C . ALA A 1 227 ? -4.167 10.403 -15.480 1.00 105.67 257 ALA A C 1
ATOM 1690 O O . ALA A 1 227 ? -3.688 9.371 -15.951 1.00 109.34 257 ALA A O 1
ATOM 1692 N N . ALA A 1 228 ? -4.049 10.729 -14.192 1.00 98.15 258 ALA A N 1
ATOM 1693 C CA . ALA A 1 228 ? -3.405 9.843 -13.239 1.00 104.85 258 ALA A CA 1
ATOM 1694 C C . ALA A 1 228 ? -4.130 8.501 -13.191 1.00 98.59 258 ALA A C 1
ATOM 1695 O O . ALA A 1 228 ? -3.496 7.452 -13.136 1.00 109.94 258 ALA A O 1
ATOM 1697 N N . LEU A 1 229 ? -5.463 8.547 -13.187 1.00 107.49 259 LEU A N 1
ATOM 1698 C CA . LEU A 1 229 ? -6.270 7.336 -13.185 1.00 115.58 259 LEU A CA 1
ATOM 1699 C C . LEU A 1 229 ? -6.039 6.550 -14.473 1.00 126.68 259 LEU A C 1
ATOM 1700 O O . LEU A 1 229 ? -5.813 5.343 -14.415 1.00 118.62 259 LEU A O 1
ATOM 1705 N N . ASP A 1 230 ? -6.092 7.247 -15.618 1.00 137.11 260 ASP A N 1
ATOM 1706 C CA . ASP A 1 230 ? -5.947 6.615 -16.923 1.00 124.81 260 ASP A CA 1
ATOM 1707 C C . ASP A 1 230 ? -4.728 5.697 -16.914 1.00 133.59 260 ASP A C 1
ATOM 1708 O O . ASP A 1 230 ? -4.840 4.526 -17.270 1.00 141.67 260 ASP A O 1
ATOM 1713 N N . ARG A 1 231 ? -3.577 6.224 -16.476 1.00 131.29 261 ARG A N 1
ATOM 1714 C CA . ARG A 1 231 ? -2.344 5.448 -16.435 1.00 132.00 261 ARG A CA 1
ATOM 1715 C C . ARG A 1 231 ? -2.347 4.527 -15.212 1.00 133.04 261 ARG A C 1
ATOM 1716 O O . ARG A 1 231 ? -1.388 4.542 -14.435 1.00 118.53 261 ARG A O 1
ATOM 1724 N N . ARG A 1 232 ? -3.404 3.703 -15.083 1.00 150.48 262 ARG A N 1
ATOM 1725 C CA . ARG A 1 232 ? -3.601 2.802 -13.950 1.00 152.97 262 ARG A CA 1
ATOM 1726 C C . ARG A 1 232 ? -3.895 3.618 -12.682 1.00 149.19 262 ARG A C 1
ATOM 1727 O O . ARG A 1 232 ? -5.099 3.827 -12.379 1.00 123.03 262 ARG A O 1
#

Sequence (224 aa):
HAQVDAEQALAQVNARIAELHKMPQAQVPASEAPKVNYGEEIRKLLDTAFELRTAIESIIAGKVPPVDLSTIPARVDLLTTSVKTIQQANHNLVNKVEAAHVELGFSITRALIRTINPTSTAAQLAESKADVLSTYAKVAAYRDLKPTDAATVYVKNRLNTKIWQTRINRDKYLLGKNAEGYKAINKALTHATGVWFNPATTVKQVDDEVKALDLAFQAALDRR

Solvent-accessible surface area: 11410 Å² total; per-residue (Å²): 204,107,138,44,45,24,102,78,0,31,61,54,0,50,43,27,6,44,49,0,85,158,22,26,5,20,77,7,71,55,86,33,0,80,85,4,6,15,2,57,32,0,87,84,0,17,87,9,0,74,84,0,71,83,7,0,79,20,28,83,80,64,143,129,39,71,7,86,94,89,8,8,34,39,0,0,52,1,0,21,12,0,1,106,1,0,53,73,0,28,145,86,2,32,58,16,36,56,44,0,12,91,65,0,4,114,1,0,40,105,1,7,104,78,0,41,50,84,101,6,72,66,65,61,3,64,102,7,66,58,48,0,86,62,6,29,67,117,0,38,88,60,189,71,22,133,68,117,55,68,19,37,101,8,2,31,21,55,0,6,13,26,2,47,60,1,65,29,32,40,70,122,118,0,90,64,178,18,60,138,6,69,110,52,0,40,126,17,10,92,92,0,41,39,25,50,141,66,129,69,1,34,4,106,85,0,38,53,13,12,123,46,0,60,127,24,27,91,26,3,56,97,175,225